Protein AF-A0A966DXW3-F1 (afdb_monomer)

Structure (mmCIF, N/CA/C/O backbone):
data_AF-A0A966DXW3-F1
#
_entry.id   AF-A0A966DXW3-F1
#
loop_
_atom_site.group_PDB
_atom_site.id
_atom_site.type_symbol
_atom_site.label_atom_id
_atom_site.label_alt_id
_atom_site.label_comp_id
_atom_site.label_asym_id
_atom_site.label_entity_id
_atom_site.label_seq_id
_atom_site.pdbx_PDB_ins_code
_atom_site.Cartn_x
_atom_site.Cartn_y
_atom_site.Cartn_z
_atom_site.occupancy
_atom_site.B_iso_or_equiv
_atom_site.auth_seq_id
_atom_site.auth_comp_id
_atom_site.auth_asym_id
_atom_site.auth_atom_id
_atom_site.pdbx_PDB_model_num
ATOM 1 N N . MET A 1 1 ? 25.996 10.459 -13.214 1.00 55.09 1 MET A N 1
ATOM 2 C CA . MET A 1 1 ? 24.914 9.908 -14.059 1.00 55.09 1 MET A CA 1
ATOM 3 C C . MET A 1 1 ? 24.793 10.762 -15.308 1.00 55.09 1 MET A C 1
ATOM 5 O O . MET A 1 1 ? 24.621 11.969 -15.179 1.00 55.09 1 MET A O 1
ATOM 9 N N . ASN A 1 2 ? 24.908 10.159 -16.492 1.00 67.38 2 ASN A N 1
ATOM 10 C CA . ASN A 1 2 ? 24.704 10.848 -17.768 1.00 67.38 2 ASN A CA 1
ATOM 11 C C . ASN A 1 2 ? 23.205 10.869 -18.091 1.00 67.38 2 ASN A C 1
ATOM 13 O O . ASN A 1 2 ? 22.749 10.104 -18.929 1.00 67.38 2 ASN A O 1
ATOM 17 N N . LEU A 1 3 ? 22.439 11.687 -17.365 1.00 78.44 3 LEU A N 1
ATOM 18 C CA . LEU A 1 3 ? 21.063 12.003 -17.753 1.00 78.44 3 LEU A CA 1
ATOM 19 C C . LEU A 1 3 ? 21.102 13.007 -18.906 1.00 78.44 3 LEU A C 1
ATOM 21 O O . LEU A 1 3 ? 21.815 14.018 -18.800 1.00 78.44 3 LEU A O 1
ATOM 25 N N . SER A 1 4 ? 20.339 12.728 -19.961 1.00 83.38 4 SER A N 1
ATOM 26 C CA . SER A 1 4 ? 20.040 13.680 -21.035 1.00 83.38 4 SER A CA 1
ATOM 27 C C . SER A 1 4 ? 19.353 14.938 -20.484 1.00 83.38 4 SER A C 1
ATOM 29 O O . SER A 1 4 ? 18.860 14.952 -19.354 1.00 83.38 4 SER A O 1
ATOM 31 N N . GLU A 1 5 ? 19.329 16.024 -21.260 1.00 83.44 5 GLU A N 1
ATOM 32 C CA . GLU A 1 5 ? 18.624 17.250 -20.852 1.00 83.4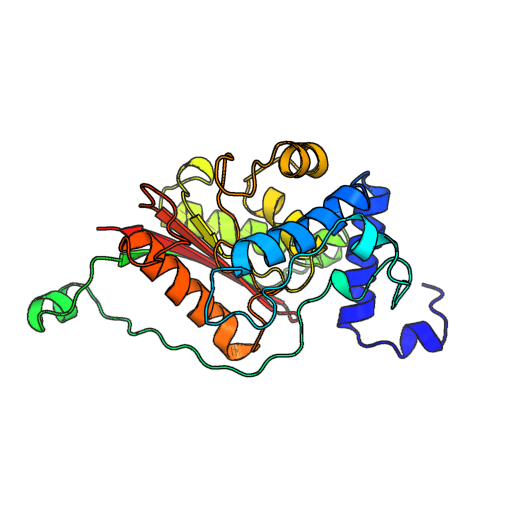4 5 GLU A CA 1
ATOM 33 C C . GLU A 1 5 ? 17.125 17.007 -20.639 1.00 83.44 5 GLU A C 1
ATOM 35 O O . GLU A 1 5 ? 16.562 17.499 -19.663 1.00 83.44 5 GLU A O 1
ATOM 40 N N . GLU A 1 6 ? 16.506 16.185 -21.489 1.00 83.00 6 GLU A N 1
ATOM 41 C CA . GLU A 1 6 ? 15.106 15.778 -21.356 1.00 83.00 6 GLU A CA 1
ATOM 42 C C . GLU A 1 6 ? 14.866 15.006 -20.051 1.00 83.00 6 GLU A C 1
ATOM 44 O O . GLU A 1 6 ? 13.946 15.323 -19.297 1.00 83.00 6 GLU A O 1
ATOM 49 N N . GLU A 1 7 ? 15.747 14.059 -19.713 1.00 83.81 7 GLU A N 1
ATOM 50 C CA . GLU A 1 7 ? 15.627 13.304 -18.463 1.00 83.81 7 GLU A CA 1
ATOM 51 C C . GLU A 1 7 ? 15.797 14.182 -17.217 1.00 83.81 7 GLU A C 1
ATOM 53 O O . GLU A 1 7 ? 15.173 13.921 -16.190 1.00 83.81 7 GLU A O 1
ATOM 58 N N . ARG A 1 8 ? 16.622 15.233 -17.293 1.00 83.50 8 ARG A N 1
ATOM 59 C CA . ARG A 1 8 ? 16.791 16.204 -16.198 1.00 83.50 8 ARG A CA 1
ATOM 60 C C . ARG A 1 8 ? 15.585 17.125 -16.029 1.00 83.50 8 ARG A C 1
ATOM 62 O O . ARG A 1 8 ? 15.394 17.654 -14.938 1.00 83.50 8 ARG A O 1
ATOM 69 N N . ALA A 1 9 ? 14.811 17.337 -17.091 1.00 86.12 9 ALA A N 1
ATOM 70 C CA . ALA A 1 9 ? 13.611 18.167 -17.072 1.00 86.12 9 ALA A CA 1
ATOM 71 C C . ALA A 1 9 ? 12.361 17.410 -16.585 1.00 86.12 9 ALA A C 1
ATOM 73 O O . ALA A 1 9 ? 11.345 18.039 -16.279 1.00 86.12 9 ALA A O 1
ATOM 74 N N . ALA A 1 10 ? 12.415 16.076 -16.501 1.00 86.94 10 ALA A N 1
ATOM 75 C CA . ALA A 1 10 ? 11.301 15.268 -16.024 1.00 86.94 10 ALA A CA 1
ATOM 76 C C . ALA A 1 10 ? 10.963 15.564 -14.546 1.00 86.94 10 ALA A C 1
ATOM 78 O O . ALA A 1 10 ? 11.860 15.848 -13.746 1.00 86.94 10 ALA A O 1
ATOM 79 N N . PRO A 1 11 ? 9.681 15.455 -14.138 1.00 88.94 11 PRO A N 1
ATOM 80 C CA . PRO A 1 11 ? 9.302 15.608 -12.738 1.00 88.94 11 PRO A CA 1
ATOM 81 C C . PRO A 1 11 ? 10.103 14.652 -11.835 1.00 88.94 11 PRO A C 1
ATOM 83 O O . PRO A 1 11 ? 10.189 13.465 -12.161 1.00 88.94 11 PRO A O 1
ATOM 86 N N . PRO A 1 12 ? 10.632 15.098 -10.678 1.00 88.38 12 PRO A N 1
ATOM 87 C CA . PRO A 1 12 ? 11.503 14.269 -9.839 1.00 88.38 12 PRO A CA 1
ATOM 88 C C . PRO A 1 12 ? 10.910 12.903 -9.474 1.00 88.38 12 PRO A C 1
ATOM 90 O O . PRO A 1 12 ? 11.599 11.892 -9.565 1.00 88.38 12 PRO A O 1
ATOM 93 N N . ALA A 1 13 ? 9.613 12.851 -9.152 1.00 88.12 13 ALA A N 1
ATOM 94 C CA . ALA A 1 13 ? 8.920 11.597 -8.858 1.00 88.12 13 ALA A CA 1
ATOM 95 C C . ALA A 1 13 ? 8.978 10.602 -10.034 1.00 88.12 13 ALA A C 1
ATOM 97 O O . ALA A 1 13 ? 9.222 9.422 -9.818 1.00 88.12 13 ALA A O 1
ATOM 98 N N . VAL A 1 14 ? 8.826 11.068 -11.279 1.00 90.75 14 VAL A N 1
ATOM 99 C CA . VAL A 1 14 ? 8.898 10.213 -12.477 1.00 90.75 14 VAL A CA 1
ATOM 100 C C . VAL A 1 14 ? 10.281 9.574 -12.597 1.00 90.75 14 VAL A C 1
ATOM 102 O O . VAL A 1 14 ? 10.376 8.364 -12.773 1.00 90.75 14 VAL A O 1
ATOM 105 N N . ALA A 1 15 ? 11.349 10.356 -12.434 1.00 90.88 15 ALA A N 1
ATOM 106 C CA . ALA A 1 15 ? 12.714 9.834 -12.495 1.00 90.88 15 ALA A CA 1
ATOM 107 C C . ALA A 1 15 ? 13.016 8.856 -11.343 1.00 90.88 15 ALA A C 1
ATOM 109 O O . ALA A 1 15 ? 13.625 7.808 -11.558 1.00 90.88 15 ALA A O 1
ATOM 110 N N . MET A 1 16 ? 12.560 9.174 -10.129 1.00 91.44 16 MET A N 1
ATOM 111 C CA . MET A 1 16 ? 12.764 8.353 -8.933 1.00 91.44 16 MET A CA 1
ATOM 112 C C . MET A 1 16 ? 12.044 7.000 -9.024 1.00 91.44 16 MET A C 1
ATOM 114 O O . MET A 1 16 ? 12.654 5.959 -8.788 1.00 91.44 16 MET A O 1
ATOM 118 N N . PHE A 1 17 ? 10.771 6.985 -9.426 1.00 93.56 17 PHE A N 1
ATOM 119 C CA . PHE A 1 17 ? 10.022 5.736 -9.587 1.00 93.56 17 PHE A CA 1
ATOM 120 C C . PHE A 1 17 ? 10.438 4.950 -10.832 1.00 93.56 17 PHE A C 1
ATOM 122 O O . PHE A 1 17 ? 10.403 3.723 -10.806 1.00 93.56 17 PHE A O 1
ATOM 129 N N . ALA A 1 18 ? 10.930 5.605 -11.889 1.00 94.69 18 ALA A N 1
ATOM 130 C CA . ALA A 1 18 ? 11.585 4.893 -12.986 1.00 94.69 18 ALA A CA 1
ATOM 131 C C . ALA A 1 18 ? 12.860 4.169 -12.526 1.00 94.69 18 ALA A C 1
ATOM 133 O O . ALA A 1 18 ? 13.082 3.029 -12.921 1.00 94.69 18 ALA A O 1
ATOM 134 N N . ALA A 1 19 ? 13.657 4.780 -11.643 1.00 93.31 19 ALA A N 1
ATOM 135 C CA . ALA A 1 19 ? 14.811 4.107 -11.048 1.00 93.31 19 ALA A CA 1
ATOM 136 C C . ALA A 1 19 ? 14.400 2.904 -10.179 1.00 93.31 19 ALA A C 1
ATOM 138 O O . ALA A 1 19 ? 15.108 1.900 -10.165 1.00 93.31 19 ALA A O 1
ATOM 139 N N . GLN A 1 20 ? 13.247 2.977 -9.501 1.00 94.19 20 GLN A N 1
ATOM 140 C CA . GLN A 1 20 ? 12.681 1.847 -8.756 1.00 94.19 20 GLN A CA 1
ATOM 141 C C . GLN A 1 20 ? 12.292 0.689 -9.692 1.00 94.19 20 GLN A C 1
ATOM 143 O O . GLN A 1 20 ? 12.629 -0.459 -9.409 1.00 94.19 20 GLN A O 1
ATOM 148 N N . VAL A 1 21 ? 11.652 0.988 -10.833 1.00 96.88 21 VAL A N 1
ATOM 149 C CA . VAL A 1 21 ? 11.358 -0.009 -11.882 1.00 96.88 21 VAL A CA 1
ATOM 150 C C . VAL A 1 21 ? 12.652 -0.649 -12.385 1.00 96.88 21 VAL A C 1
ATOM 152 O O . VAL A 1 21 ? 12.767 -1.872 -12.373 1.00 96.88 21 VAL A O 1
ATOM 155 N N . ASP A 1 22 ? 13.643 0.157 -12.774 1.00 95.69 22 ASP A N 1
ATOM 156 C CA . ASP A 1 22 ? 14.925 -0.340 -13.285 1.00 95.69 22 ASP A CA 1
ATOM 157 C C . ASP A 1 22 ? 15.630 -1.248 -12.260 1.00 95.69 22 ASP A C 1
ATOM 159 O O . ASP A 1 22 ? 16.132 -2.313 -12.623 1.00 95.69 22 ASP A O 1
ATOM 163 N N . ALA A 1 23 ? 15.636 -0.860 -10.979 1.00 95.62 23 ALA A N 1
ATOM 164 C CA . ALA A 1 23 ? 16.233 -1.643 -9.899 1.00 95.62 23 ALA A CA 1
ATOM 165 C C . ALA A 1 23 ? 15.519 -2.989 -9.688 1.00 95.62 23 ALA A C 1
ATOM 167 O O . ALA A 1 23 ? 16.179 -4.017 -9.546 1.00 95.62 23 ALA A O 1
ATOM 168 N N . MET A 1 24 ? 14.183 -3.004 -9.722 1.00 96.69 24 MET A N 1
ATOM 169 C CA . MET A 1 24 ? 13.392 -4.233 -9.600 1.00 96.69 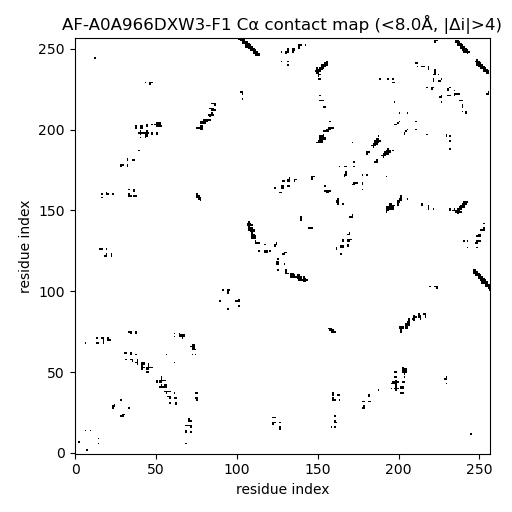24 MET A CA 1
ATOM 170 C C . MET A 1 24 ? 13.626 -5.196 -10.766 1.00 96.69 24 MET A C 1
ATOM 172 O O . MET A 1 24 ? 13.835 -6.387 -10.539 1.00 96.69 24 MET A O 1
ATOM 176 N N . LEU A 1 25 ? 13.661 -4.684 -12.000 1.00 97.44 25 LEU A N 1
ATOM 177 C CA . LEU A 1 25 ? 13.962 -5.498 -13.181 1.00 97.44 25 LEU A CA 1
ATOM 178 C C . LEU A 1 25 ? 15.377 -6.094 -13.106 1.00 97.44 25 LEU A C 1
ATOM 180 O O . LEU A 1 25 ? 15.571 -7.269 -13.411 1.00 97.44 25 LEU A O 1
ATOM 184 N N . GLN A 1 26 ? 16.364 -5.315 -12.647 1.00 96.12 26 GLN A N 1
ATOM 185 C CA . GLN A 1 26 ? 17.736 -5.796 -12.428 1.00 96.12 26 GLN A CA 1
ATOM 186 C C . GLN A 1 26 ? 17.821 -6.869 -11.334 1.00 96.12 26 GLN A C 1
ATOM 188 O O . GLN A 1 26 ? 18.646 -7.775 -11.437 1.00 96.12 26 GLN A O 1
ATOM 193 N N . ALA A 1 27 ? 16.964 -6.785 -10.315 1.00 95.25 27 ALA A N 1
ATOM 194 C CA . ALA A 1 27 ? 16.851 -7.775 -9.246 1.00 95.25 27 ALA A CA 1
ATOM 195 C C . ALA A 1 27 ? 16.046 -9.029 -9.650 1.00 95.25 27 ALA A C 1
ATOM 197 O O . ALA A 1 27 ? 15.938 -9.964 -8.861 1.00 95.2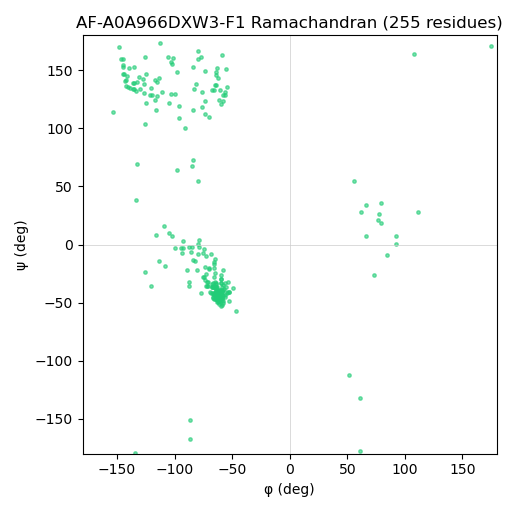5 27 ALA A O 1
ATOM 198 N N . GLY A 1 28 ? 15.500 -9.078 -10.871 1.00 97.56 28 GLY A N 1
ATOM 199 C CA . GLY A 1 28 ? 14.771 -10.235 -11.396 1.00 97.56 28 GLY A CA 1
ATOM 200 C C . GLY A 1 28 ? 13.256 -10.208 -11.175 1.00 97.56 28 GLY A C 1
ATOM 201 O O . GLY A 1 28 ? 12.584 -11.190 -11.496 1.00 97.56 28 GLY A O 1
ATOM 202 N N . VAL A 1 29 ? 12.682 -9.108 -10.677 1.00 98.31 29 VAL A N 1
ATOM 203 C CA . VAL A 1 29 ? 11.222 -8.908 -10.698 1.00 98.31 29 VAL A CA 1
ATOM 204 C C . VAL A 1 29 ? 10.777 -8.743 -12.150 1.00 98.31 29 VAL A C 1
ATOM 206 O O . VAL A 1 29 ? 11.395 -7.999 -12.908 1.00 98.31 29 VAL A O 1
ATOM 209 N N . THR A 1 30 ? 9.719 -9.437 -12.566 1.00 98.31 30 THR A N 1
ATOM 210 C CA . THR A 1 30 ? 9.286 -9.400 -13.973 1.00 98.31 30 THR A CA 1
ATOM 211 C C . THR A 1 30 ? 8.392 -8.192 -14.273 1.00 98.31 30 THR A C 1
ATOM 213 O O . THR A 1 30 ? 7.653 -7.727 -13.403 1.00 98.31 30 THR A O 1
ATOM 216 N N . GLU A 1 31 ? 8.384 -7.707 -15.522 1.00 97.81 31 GLU A N 1
ATOM 217 C CA . GLU A 1 31 ? 7.412 -6.685 -15.950 1.00 97.81 31 GLU A CA 1
ATOM 218 C C . GLU A 1 31 ? 5.963 -7.164 -15.747 1.00 97.81 31 GLU A C 1
ATOM 220 O O . GLU A 1 31 ? 5.105 -6.372 -15.363 1.00 97.81 31 GLU A O 1
ATOM 225 N N . GLN A 1 32 ? 5.703 -8.465 -15.931 1.00 98.38 32 GLN A N 1
ATOM 226 C CA . GLN A 1 32 ? 4.405 -9.081 -15.653 1.00 98.38 32 GLN A CA 1
ATOM 227 C C . GLN A 1 32 ? 4.009 -8.919 -14.180 1.00 98.38 32 GLN A C 1
ATOM 229 O O . GLN A 1 32 ? 2.895 -8.490 -13.902 1.00 98.38 32 GLN A O 1
ATOM 234 N N . THR A 1 33 ? 4.920 -9.176 -13.239 1.00 98.75 33 THR A N 1
ATOM 235 C CA . THR A 1 33 ? 4.686 -8.973 -11.799 1.00 98.75 33 THR A CA 1
ATOM 236 C C . THR A 1 33 ? 4.328 -7.521 -11.488 1.00 98.75 33 THR A C 1
ATOM 238 O O . THR A 1 33 ? 3.360 -7.269 -10.774 1.00 98.75 33 THR A O 1
ATOM 241 N N . ILE A 1 34 ? 5.066 -6.560 -12.055 1.00 98.62 34 ILE A N 1
ATOM 242 C CA . ILE A 1 34 ? 4.801 -5.125 -11.854 1.00 98.62 34 ILE A CA 1
ATOM 243 C C . ILE A 1 34 ? 3.425 -4.749 -12.425 1.00 98.62 34 ILE A C 1
ATOM 245 O O . ILE A 1 34 ? 2.642 -4.072 -11.758 1.00 98.62 34 ILE A O 1
ATOM 249 N N . ALA A 1 35 ? 3.100 -5.215 -13.632 1.00 98.62 35 ALA A N 1
ATOM 250 C CA . ALA A 1 35 ? 1.817 -4.954 -14.280 1.00 98.62 35 ALA A CA 1
ATOM 251 C C . ALA A 1 35 ? 0.622 -5.568 -13.530 1.00 98.62 35 ALA A C 1
ATOM 253 O O . ALA A 1 35 ? -0.439 -4.940 -13.442 1.00 98.62 35 ALA A O 1
ATOM 254 N N . SER A 1 36 ? 0.793 -6.756 -12.943 1.00 98.75 36 SER A N 1
ATOM 255 C CA . SER A 1 36 ? -0.247 -7.438 -12.165 1.00 98.75 36 SER A CA 1
ATOM 256 C C . SER A 1 36 ? -0.723 -6.625 -10.960 1.00 98.75 36 SER A C 1
ATOM 258 O O . SER A 1 36 ? -1.900 -6.700 -10.613 1.00 98.75 36 SER A O 1
ATOM 260 N N . ILE A 1 37 ? 0.133 -5.789 -10.360 1.00 98.81 37 ILE A N 1
ATOM 261 C CA . ILE A 1 37 ? -0.262 -4.903 -9.252 1.00 98.81 37 ILE A CA 1
ATOM 262 C C . ILE A 1 37 ? -1.331 -3.902 -9.696 1.00 98.81 37 ILE A C 1
ATOM 264 O O . ILE A 1 37 ? -2.362 -3.759 -9.037 1.00 98.81 37 ILE A O 1
ATOM 268 N N . SER A 1 38 ? -1.137 -3.259 -10.850 1.00 98.56 38 SER A N 1
ATOM 269 C CA . SER A 1 38 ? -2.128 -2.336 -11.411 1.00 98.56 38 SER A CA 1
ATOM 270 C C . SER A 1 38 ? -3.433 -3.048 -11.771 1.00 98.56 38 SER A C 1
ATOM 272 O O . SER A 1 38 ? -4.512 -2.491 -11.572 1.00 98.56 38 SER A O 1
ATOM 274 N N . CYS A 1 39 ? -3.355 -4.289 -12.257 1.00 98.62 39 CYS A N 1
ATOM 275 C CA . CYS A 1 39 ? -4.535 -5.100 -12.566 1.00 98.62 39 CYS A CA 1
ATOM 276 C C . CYS A 1 39 ? -5.314 -5.461 -11.290 1.00 98.62 39 CYS A C 1
ATOM 278 O O . CYS A 1 39 ? -6.527 -5.248 -11.230 1.00 98.62 39 CYS A O 1
ATOM 280 N N . LYS A 1 40 ? -4.618 -5.908 -10.233 1.00 98.69 40 LYS A N 1
ATOM 281 C CA . LYS A 1 40 ? -5.204 -6.168 -8.907 1.00 98.69 40 LYS A CA 1
ATOM 282 C C . LYS A 1 40 ? -5.901 -4.927 -8.352 1.00 98.69 40 LYS A C 1
ATOM 284 O O . LYS A 1 40 ? -7.029 -5.017 -7.873 1.00 98.69 40 LYS A O 1
ATOM 289 N N . ALA A 1 41 ? -5.261 -3.761 -8.444 1.00 98.62 41 ALA A N 1
ATOM 290 C CA . ALA A 1 41 ? -5.843 -2.502 -7.982 1.00 98.62 41 ALA A CA 1
ATOM 291 C C . ALA A 1 41 ? -7.200 -2.213 -8.652 1.00 98.62 41 ALA A C 1
ATOM 293 O O . ALA A 1 41 ? -8.165 -1.867 -7.970 1.00 98.62 41 ALA A O 1
ATOM 294 N N . ARG A 1 42 ? -7.312 -2.432 -9.971 1.00 98.19 42 ARG A N 1
ATOM 295 C CA . ARG A 1 42 ? -8.577 -2.279 -10.715 1.00 98.19 42 ARG A CA 1
ATOM 296 C C . ARG A 1 42 ? -9.635 -3.291 -10.294 1.00 98.19 42 ARG A C 1
ATOM 298 O O . ARG A 1 42 ? -10.788 -2.917 -10.098 1.00 98.19 42 ARG A O 1
ATOM 305 N N . GLN A 1 43 ? -9.241 -4.546 -10.097 1.00 98.12 43 GLN A N 1
ATOM 306 C CA . GLN A 1 43 ? -10.145 -5.597 -9.623 1.00 98.12 43 GLN A CA 1
ATOM 307 C C . GLN A 1 43 ? -10.718 -5.269 -8.236 1.00 98.12 43 GLN A C 1
ATOM 309 O O . GLN A 1 43 ? -11.927 -5.356 -8.033 1.00 98.12 43 GLN A O 1
ATOM 314 N N . HIS A 1 44 ? -9.878 -4.827 -7.299 1.00 98.50 44 HIS A N 1
ATOM 315 C CA . HIS A 1 44 ? -10.306 -4.433 -5.952 1.00 98.50 44 HIS A CA 1
ATOM 316 C C . HIS A 1 44 ? -11.188 -3.170 -5.966 1.00 98.50 44 HIS A C 1
ATOM 318 O O . HIS A 1 44 ? -12.159 -3.067 -5.213 1.00 98.50 44 HIS A O 1
ATOM 324 N N . ALA A 1 45 ? -10.898 -2.222 -6.862 1.00 98.00 45 ALA A N 1
ATOM 325 C CA . ALA A 1 45 ? -11.675 -0.995 -7.014 1.00 98.00 45 ALA A CA 1
ATOM 326 C C . ALA A 1 45 ? -13.074 -1.201 -7.613 1.00 98.00 45 ALA A C 1
ATOM 328 O O . ALA A 1 45 ? -13.925 -0.336 -7.422 1.00 98.00 45 ALA A O 1
ATOM 329 N N . ALA A 1 46 ? -13.343 -2.317 -8.302 1.00 97.06 46 ALA A N 1
ATOM 330 C CA . ALA A 1 46 ? -14.587 -2.538 -9.050 1.00 97.06 46 ALA A CA 1
ATOM 331 C C . ALA A 1 46 ? -15.868 -2.325 -8.217 1.00 97.06 46 ALA A C 1
ATOM 333 O O . ALA A 1 46 ? -16.883 -1.863 -8.736 1.00 97.06 46 ALA A O 1
ATOM 334 N N . HIS A 1 47 ? -15.815 -2.615 -6.913 1.00 94.38 47 HIS A N 1
ATOM 335 C CA . HIS A 1 47 ? -16.931 -2.426 -5.977 1.00 94.38 47 HIS A CA 1
ATOM 336 C C . HIS A 1 47 ? -16.703 -1.281 -4.977 1.00 94.38 47 HIS A C 1
ATOM 338 O O . HIS A 1 47 ? -17.367 -1.215 -3.936 1.00 94.38 47 HIS A O 1
ATOM 344 N N . ASN A 1 48 ? -15.744 -0.393 -5.241 1.00 97.69 48 ASN A N 1
ATOM 345 C CA . ASN A 1 48 ? -15.505 0.792 -4.432 1.00 97.69 48 ASN A CA 1
ATOM 346 C C . ASN A 1 48 ? -16.212 2.013 -5.047 1.00 97.69 48 ASN A C 1
ATOM 348 O O . ASN A 1 48 ? -15.737 2.537 -6.052 1.00 97.69 48 ASN A O 1
ATOM 352 N N . PRO A 1 49 ? -17.295 2.533 -4.436 1.00 95.12 49 PRO A N 1
ATOM 353 C CA . PRO A 1 49 ? -18.005 3.697 -4.969 1.00 95.12 49 PRO A CA 1
ATOM 354 C C . PRO A 1 49 ? -17.167 4.985 -4.946 1.00 95.12 49 PRO A C 1
ATOM 356 O O . PRO A 1 49 ? -17.534 5.957 -5.598 1.00 95.12 49 PRO A O 1
ATOM 359 N N . ASN A 1 50 ? -16.059 5.004 -4.198 1.00 95.44 50 ASN A N 1
ATOM 360 C CA . ASN A 1 50 ? -15.148 6.143 -4.120 1.00 95.44 50 ASN A CA 1
ATOM 361 C C . ASN A 1 50 ? -13.970 6.043 -5.100 1.00 95.44 50 ASN A C 1
ATOM 363 O O . ASN A 1 50 ? -13.138 6.949 -5.119 1.00 95.44 50 ASN A O 1
ATOM 367 N N . ALA A 1 51 ? -13.846 4.952 -5.864 1.00 97.06 51 ALA A N 1
ATOM 368 C CA . ALA A 1 51 ? -12.729 4.783 -6.780 1.00 97.06 51 ALA A CA 1
ATOM 369 C C . ALA A 1 51 ? -12.943 5.523 -8.102 1.00 97.06 51 ALA A C 1
ATOM 371 O O . ALA A 1 51 ? -14.018 5.483 -8.693 1.00 97.06 51 ALA A O 1
ATOM 372 N N . ILE A 1 52 ? -11.882 6.172 -8.586 1.00 96.62 52 ILE A N 1
ATOM 373 C CA . ILE A 1 52 ? -11.871 6.861 -9.887 1.00 96.62 52 ILE A CA 1
ATOM 374 C C . ILE A 1 52 ? -11.887 5.848 -11.034 1.00 96.62 52 ILE A C 1
ATOM 376 O O . ILE A 1 52 ? -12.419 6.114 -12.110 1.00 96.62 52 ILE A O 1
ATOM 380 N N . PHE A 1 53 ? -11.274 4.691 -10.806 1.00 97.25 53 PHE A N 1
ATOM 381 C CA . PHE A 1 53 ? -11.012 3.693 -11.820 1.00 97.25 53 PHE A CA 1
ATOM 382 C C . PHE A 1 53 ? -11.576 2.333 -11.423 1.00 97.25 53 PHE A C 1
ATOM 384 O O . PHE A 1 53 ? -10.976 1.623 -10.621 1.00 97.25 53 PHE A O 1
ATOM 391 N N . THR A 1 54 ? -12.697 1.958 -12.030 1.00 95.94 54 THR A N 1
ATOM 392 C CA . THR A 1 54 ? -13.390 0.686 -11.769 1.00 95.94 54 THR A CA 1
ATOM 393 C C . THR A 1 54 ? -13.377 -0.266 -12.964 1.00 95.94 54 THR A C 1
ATOM 395 O O . THR A 1 54 ? -13.650 -1.452 -12.796 1.00 95.94 54 THR A O 1
ATOM 398 N N . ASP A 1 55 ? -13.025 0.228 -14.156 1.00 96.81 55 ASP A N 1
ATOM 399 C CA . ASP A 1 55 ? -12.911 -0.606 -15.351 1.00 96.81 55 ASP A CA 1
ATOM 400 C C . ASP A 1 55 ? -11.768 -1.627 -15.200 1.00 96.81 55 ASP A C 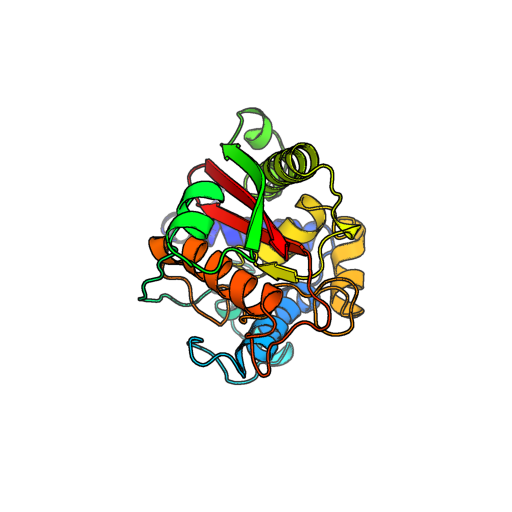1
ATOM 402 O O . ASP A 1 55 ? -10.677 -1.244 -14.740 1.00 96.81 55 ASP A O 1
ATOM 406 N N . PRO A 1 56 ? -11.987 -2.897 -15.606 1.00 96.50 56 PRO A N 1
ATOM 407 C CA . PRO A 1 56 ? -10.953 -3.924 -15.625 1.00 96.50 56 PRO A CA 1
ATOM 408 C C . PRO A 1 56 ? -9.723 -3.503 -16.431 1.00 96.50 56 PRO A C 1
ATOM 410 O O . PRO A 1 56 ? -9.819 -2.740 -17.389 1.00 96.50 56 PRO A O 1
ATOM 413 N N . LEU A 1 57 ? -8.567 -4.036 -16.042 1.00 97.94 57 LEU A N 1
ATOM 414 C CA . LEU A 1 57 ? -7.291 -3.823 -16.714 1.00 97.94 57 LEU A CA 1
ATOM 415 C C . LEU A 1 57 ? -6.531 -5.142 -16.761 1.00 97.94 57 LEU A C 1
ATOM 417 O O . LEU A 1 57 ? -6.470 -5.857 -15.757 1.00 97.94 57 LEU A O 1
ATOM 421 N N . THR A 1 58 ? -5.971 -5.446 -17.923 1.00 98.44 58 THR A N 1
ATOM 422 C CA . THR A 1 58 ? -5.187 -6.657 -18.175 1.00 98.44 58 THR A CA 1
ATOM 423 C C . THR A 1 58 ? -3.690 -6.360 -18.187 1.00 98.44 58 THR A C 1
ATOM 425 O O . THR A 1 58 ? -3.257 -5.232 -18.443 1.00 98.44 58 THR A O 1
ATOM 428 N N . VAL A 1 59 ? -2.876 -7.384 -17.927 1.00 98.44 59 VAL A N 1
ATOM 429 C CA . VAL A 1 59 ? -1.411 -7.264 -17.974 1.00 98.44 59 VAL A CA 1
ATOM 430 C C . VAL A 1 59 ? -0.961 -6.881 -19.382 1.00 98.44 59 VAL A C 1
ATOM 432 O O . VAL A 1 59 ? -0.085 -6.034 -19.544 1.00 98.44 59 VAL A O 1
ATOM 435 N N . GLU A 1 60 ? -1.596 -7.447 -20.404 1.00 98.44 60 GLU A N 1
ATOM 436 C CA . GLU A 1 60 ? -1.310 -7.180 -21.810 1.00 98.44 60 GLU A CA 1
ATOM 437 C C . GLU A 1 60 ? -1.520 -5.701 -22.154 1.00 98.44 60 GLU A C 1
ATOM 439 O O . GLU A 1 60 ? -0.652 -5.088 -22.778 1.00 98.44 60 GLU A O 1
ATOM 444 N N . GLU A 1 61 ? -2.625 -5.101 -21.698 1.00 98.06 61 GLU A N 1
ATOM 445 C CA . GLU A 1 61 ? -2.890 -3.666 -21.876 1.00 98.06 61 GLU A CA 1
ATOM 446 C C . GLU A 1 61 ? -1.843 -2.800 -21.171 1.00 98.06 61 GLU A C 1
ATOM 448 O O . GLU A 1 61 ? -1.384 -1.799 -21.729 1.00 98.06 61 GLU A O 1
ATOM 453 N N . VAL A 1 62 ? -1.431 -3.190 -19.960 1.00 98.06 62 VAL A N 1
ATOM 454 C CA . VAL A 1 62 ? -0.395 -2.471 -19.208 1.00 98.06 62 VAL A CA 1
ATOM 455 C C . VAL A 1 62 ? 0.943 -2.507 -19.937 1.00 98.06 62 VAL A C 1
ATOM 457 O O . VAL A 1 62 ? 1.581 -1.464 -20.086 1.00 98.06 62 VAL A O 1
ATOM 460 N N . LEU A 1 63 ? 1.369 -3.679 -20.408 1.00 97.44 63 LEU A N 1
ATOM 461 C CA . LEU A 1 63 ? 2.669 -3.855 -21.057 1.00 97.44 63 LEU A CA 1
ATOM 462 C C . LEU A 1 63 ? 2.716 -3.253 -22.465 1.00 97.44 63 LEU A C 1
ATOM 464 O O . LEU A 1 63 ? 3.775 -2.760 -22.867 1.00 97.44 63 LEU A O 1
ATOM 468 N N . ALA A 1 64 ? 1.582 -3.235 -23.175 1.00 97.31 64 ALA A N 1
ATOM 469 C CA . ALA A 1 64 ? 1.442 -2.594 -24.482 1.00 97.31 64 ALA A CA 1
ATOM 470 C C . ALA A 1 64 ? 1.495 -1.058 -24.415 1.00 97.31 64 ALA A C 1
ATOM 472 O O . ALA A 1 64 ? 1.795 -0.410 -25.422 1.00 97.31 64 ALA A O 1
ATOM 473 N N . ALA A 1 65 ? 1.221 -0.456 -23.252 1.00 95.50 65 ALA A N 1
ATOM 474 C CA . ALA A 1 65 ? 1.327 0.987 -23.084 1.00 95.50 65 ALA A CA 1
ATOM 475 C C . ALA A 1 65 ? 2.793 1.446 -23.216 1.00 95.50 65 ALA A C 1
ATOM 477 O O . ALA A 1 65 ? 3.680 0.871 -22.576 1.00 95.50 65 ALA A O 1
ATOM 478 N N . PRO A 1 66 ? 3.077 2.503 -24.001 1.00 93.75 66 PRO A N 1
ATOM 479 C CA . PRO A 1 66 ? 4.437 2.994 -24.153 1.00 93.75 66 PRO A CA 1
ATOM 480 C C . PRO A 1 66 ? 4.969 3.531 -22.815 1.00 93.75 66 PRO A C 1
ATOM 482 O O . PRO A 1 66 ? 4.208 4.118 -22.029 1.00 93.75 66 PRO A O 1
ATOM 485 N N . PRO A 1 67 ? 6.274 3.381 -22.540 1.00 93.62 67 PRO A N 1
ATOM 486 C CA . PRO A 1 67 ? 6.868 4.017 -21.381 1.00 93.62 67 PRO A CA 1
ATOM 487 C C . PRO A 1 67 ? 6.787 5.543 -21.459 1.00 93.62 67 PRO A C 1
ATOM 489 O O . PRO A 1 67 ? 6.948 6.144 -22.519 1.00 93.62 67 PRO A O 1
ATOM 492 N N . VAL A 1 68 ? 6.561 6.169 -20.308 1.00 91.88 68 VAL A N 1
ATOM 493 C CA . VAL A 1 68 ? 6.584 7.627 -20.125 1.00 91.88 68 VAL A CA 1
ATOM 494 C C . VAL A 1 68 ? 8.000 8.102 -19.805 1.00 91.88 68 VAL A C 1
ATOM 496 O O . VAL A 1 68 ? 8.377 9.209 -20.171 1.00 91.88 68 VAL A O 1
ATOM 499 N N . PHE A 1 69 ? 8.787 7.271 -19.115 1.00 92.12 69 PHE A N 1
ATOM 500 C CA . PHE A 1 69 ? 10.186 7.546 -18.800 1.00 92.12 69 PHE A CA 1
ATOM 501 C C . PHE A 1 69 ? 10.939 6.225 -18.625 1.00 92.12 69 PHE A C 1
ATOM 503 O O . PHE A 1 69 ? 10.679 5.486 -17.677 1.00 92.12 69 PHE A O 1
ATOM 510 N N . ARG A 1 70 ? 11.886 5.921 -19.520 1.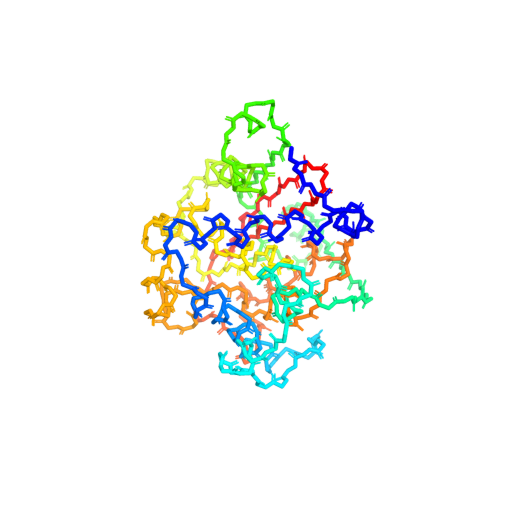00 90.75 70 ARG A N 1
ATOM 511 C CA . ARG A 1 70 ? 12.627 4.642 -19.531 1.00 90.75 70 ARG A CA 1
ATOM 512 C C . ARG A 1 70 ? 11.697 3.426 -19.490 1.00 90.75 70 ARG A C 1
ATOM 514 O O . ARG A 1 70 ? 10.992 3.218 -20.461 1.00 90.75 70 ARG A O 1
ATOM 521 N N . ASN A 1 71 ? 11.681 2.645 -18.406 1.00 93.19 71 ASN A N 1
ATOM 522 C CA . ASN A 1 71 ? 10.796 1.486 -18.235 1.00 93.19 71 ASN A CA 1
ATOM 523 C C . ASN A 1 71 ? 9.483 1.824 -17.501 1.00 93.19 71 ASN A C 1
ATOM 525 O O . ASN A 1 71 ? 8.570 0.997 -17.434 1.00 93.19 71 ASN A O 1
ATOM 529 N N . LEU A 1 72 ? 9.346 3.044 -16.969 1.00 95.75 72 LEU A N 1
ATOM 530 C CA . LEU A 1 72 ? 8.151 3.483 -16.255 1.00 95.75 72 LEU A CA 1
ATOM 531 C C . LEU A 1 72 ? 6.999 3.740 -17.227 1.00 95.75 72 LEU A C 1
ATOM 533 O O . LEU A 1 72 ? 7.103 4.593 -18.110 1.00 95.75 72 LEU A O 1
ATOM 537 N N . ARG A 1 73 ? 5.867 3.065 -17.021 1.00 96.19 73 ARG A N 1
ATOM 538 C CA . ARG A 1 73 ? 4.633 3.252 -17.799 1.00 96.19 73 ARG A CA 1
ATOM 539 C C . ARG A 1 73 ? 3.616 4.078 -17.032 1.00 96.19 73 ARG A C 1
ATOM 541 O O . ARG A 1 73 ? 3.593 4.075 -15.803 1.00 96.19 73 ARG A O 1
ATOM 548 N N . LYS A 1 74 ? 2.714 4.745 -17.758 1.00 95.56 74 LYS A N 1
ATOM 549 C CA . LYS A 1 74 ? 1.640 5.545 -17.146 1.00 95.56 74 LYS A CA 1
ATOM 550 C C . LYS A 1 74 ? 0.760 4.708 -16.215 1.00 95.56 74 LYS A C 1
ATOM 552 O O . LYS A 1 74 ? 0.371 5.191 -15.159 1.00 95.56 74 LYS A O 1
ATOM 557 N N . LEU A 1 75 ? 0.481 3.466 -16.607 1.00 97.00 75 LEU A N 1
ATOM 558 C CA . LEU A 1 75 ? -0.375 2.539 -15.868 1.00 97.00 75 LEU A CA 1
ATOM 559 C C . LEU A 1 75 ? 0.285 1.960 -14.607 1.00 97.00 75 LEU A C 1
ATOM 561 O O . LEU A 1 75 ? -0.388 1.274 -13.846 1.00 97.00 75 LEU A O 1
ATOM 565 N N . TYR A 1 76 ? 1.559 2.269 -14.344 1.00 97.56 76 TYR A N 1
ATOM 566 C CA . TYR A 1 76 ? 2.200 1.986 -13.058 1.00 97.56 76 TYR A CA 1
ATOM 567 C C . TYR A 1 76 ? 1.975 3.089 -12.021 1.00 97.56 76 TYR A C 1
ATOM 569 O O . TYR A 1 76 ? 2.398 2.906 -10.889 1.00 97.56 76 TYR A O 1
ATOM 577 N N . ALA A 1 77 ? 1.367 4.223 -12.383 1.00 96.62 77 ALA A N 1
ATOM 578 C CA . ALA A 1 77 ? 1.228 5.394 -11.519 1.00 96.62 77 ALA A CA 1
ATOM 579 C C . ALA A 1 77 ? -0.237 5.667 -11.153 1.00 96.62 77 ALA A C 1
ATOM 581 O O . ALA A 1 77 ? -1.123 5.568 -12.008 1.00 96.62 77 ALA A O 1
ATOM 582 N N . CYS A 1 78 ? -0.483 6.112 -9.920 1.00 94.56 78 CYS A N 1
ATOM 583 C CA . CYS A 1 78 ? -1.809 6.556 -9.492 1.00 94.56 78 CYS A CA 1
ATOM 584 C C . CYS A 1 78 ? -2.302 7.793 -10.282 1.00 94.56 78 CYS A C 1
ATOM 586 O O . CYS A 1 78 ? -1.491 8.619 -10.731 1.00 94.56 78 CYS A O 1
ATOM 588 N N . PRO A 1 79 ? -3.626 7.984 -10.449 1.00 93.31 79 PRO A N 1
ATOM 589 C CA . PRO A 1 79 ? -4.168 9.170 -11.103 1.00 93.31 79 PRO A CA 1
ATOM 590 C C . PRO A 1 79 ? -4.073 10.427 -10.221 1.00 93.31 79 PRO A C 1
ATOM 592 O O . PRO A 1 79 ? -4.231 10.349 -8.998 1.00 93.31 79 PRO A O 1
ATOM 595 N N . PRO A 1 80 ? -3.917 11.623 -10.820 1.00 89.62 80 PRO A N 1
ATOM 596 C CA . PRO A 1 80 ? -4.155 12.868 -10.096 1.00 89.62 80 PRO A CA 1
ATOM 597 C C . PRO A 1 80 ? -5.613 12.909 -9.622 1.00 89.62 80 PRO A C 1
ATOM 599 O O . PRO A 1 80 ? -6.524 12.588 -10.381 1.00 89.62 80 PRO A O 1
ATOM 602 N N . SER A 1 81 ? -5.826 13.267 -8.358 1.00 94.00 81 SER A N 1
ATOM 603 C CA . SER A 1 81 ? -7.120 13.095 -7.690 1.00 94.00 81 SER A CA 1
ATOM 604 C C . SER A 1 81 ? -7.410 14.239 -6.720 1.00 94.00 81 SER A C 1
ATOM 606 O O . SER A 1 81 ? -6.501 14.734 -6.053 1.00 94.00 81 SER A O 1
ATOM 608 N N . CYS A 1 82 ? -8.686 14.601 -6.580 1.00 94.88 82 CYS A N 1
ATOM 609 C CA . CYS A 1 82 ? -9.180 15.521 -5.554 1.00 94.88 82 CYS A CA 1
ATOM 610 C C . CYS A 1 82 ? -10.123 14.767 -4.614 1.00 94.88 82 CYS A C 1
ATOM 612 O O . CYS A 1 82 ? -10.930 13.961 -5.067 1.00 94.88 82 CYS A O 1
ATOM 614 N N . GLY A 1 83 ? -10.042 15.034 -3.314 1.00 95.62 83 GLY A N 1
ATOM 615 C CA . GLY A 1 83 ? -10.876 14.367 -2.319 1.00 95.62 83 GLY A CA 1
ATOM 616 C C . GLY A 1 83 ? -10.506 14.766 -0.897 1.00 95.62 83 GLY A C 1
ATOM 617 O O . GLY A 1 83 ? -9.496 15.436 -0.672 1.00 95.62 83 GLY A O 1
ATOM 618 N N . ALA A 1 84 ? -11.335 14.351 0.055 1.00 96.94 84 ALA A N 1
ATOM 619 C CA . ALA A 1 84 ? -11.156 14.596 1.478 1.00 96.94 84 ALA A CA 1
ATOM 620 C C . ALA A 1 84 ? -11.529 13.342 2.274 1.00 96.94 84 ALA A C 1
ATOM 622 O O . ALA A 1 84 ? -12.367 12.551 1.847 1.00 96.94 84 ALA A O 1
ATOM 623 N N . ALA A 1 85 ? -10.913 13.182 3.439 1.00 97.38 85 ALA A N 1
ATOM 624 C CA . ALA A 1 85 ? -11.241 12.142 4.401 1.00 97.38 85 ALA A CA 1
ATOM 625 C C . ALA A 1 85 ? -11.050 12.701 5.812 1.00 97.38 85 ALA A C 1
ATOM 627 O O . ALA A 1 85 ? -10.259 13.624 6.018 1.00 97.38 85 ALA A O 1
ATOM 628 N N . ALA A 1 86 ? -11.790 12.157 6.772 1.00 97.06 86 ALA A N 1
ATOM 629 C CA . ALA A 1 86 ? -11.742 12.579 8.162 1.00 97.06 86 ALA A CA 1
ATOM 630 C C . ALA A 1 86 ? -11.942 11.373 9.077 1.00 97.06 86 ALA A C 1
ATOM 632 O O . ALA A 1 86 ? -12.700 10.460 8.760 1.00 97.06 86 ALA A O 1
ATOM 633 N N . VAL A 1 87 ? -11.281 11.406 10.230 1.00 95.88 87 VAL A N 1
ATOM 634 C CA . VAL A 1 87 ? -11.430 10.416 11.298 1.00 95.88 87 VAL A CA 1
ATOM 635 C C . VAL A 1 87 ? -11.646 11.152 12.615 1.00 95.88 87 VAL A C 1
ATOM 637 O O . VAL A 1 87 ? -11.072 12.220 12.834 1.00 95.88 87 VAL A O 1
ATOM 640 N N . VAL A 1 88 ? -12.479 10.596 13.491 1.00 94.88 88 VAL A N 1
ATOM 641 C CA . VAL A 1 88 ? -12.685 11.118 14.846 1.00 94.88 88 VAL A CA 1
ATOM 642 C C . VAL A 1 88 ? -11.953 10.205 15.814 1.00 94.88 88 VAL A C 1
ATOM 644 O O . VAL A 1 88 ? -12.229 9.009 15.864 1.00 94.88 88 VAL A O 1
ATOM 647 N N . VAL A 1 89 ? -11.028 10.774 16.585 1.00 95.31 89 VAL A N 1
ATOM 648 C CA . VAL A 1 89 ? -10.239 10.044 17.581 1.00 95.31 89 VAL A CA 1
ATOM 649 C C . VAL A 1 89 ? -10.671 10.489 18.968 1.00 95.31 89 VAL A C 1
ATOM 651 O O . VAL A 1 89 ? -10.759 11.682 19.254 1.00 95.31 89 VAL A O 1
ATOM 654 N N . CYS A 1 90 ? -10.929 9.526 19.843 1.00 95.25 90 CYS A N 1
ATOM 655 C CA . CYS A 1 90 ? -11.182 9.775 21.253 1.00 95.25 90 CYS A CA 1
ATOM 656 C C . CYS A 1 90 ? -10.596 8.637 22.087 1.00 95.25 90 CYS A C 1
ATOM 658 O O . CYS A 1 90 ? -10.329 7.551 21.574 1.00 95.25 90 CYS A O 1
ATOM 660 N N . ASN A 1 91 ? -10.368 8.898 23.373 1.00 95.31 91 ASN A N 1
ATOM 661 C CA . ASN A 1 91 ? -10.006 7.829 24.290 1.00 95.31 91 ASN A CA 1
ATOM 662 C C . ASN A 1 91 ? -11.246 7.009 24.674 1.00 95.31 91 ASN A C 1
ATOM 664 O O . ASN A 1 91 ? -12.390 7.454 24.557 1.00 95.31 91 ASN A O 1
ATOM 668 N N . GLU A 1 92 ? -10.996 5.807 25.175 1.00 94.12 92 GLU A N 1
ATOM 669 C CA . GLU A 1 92 ? -12.037 4.856 25.545 1.00 94.12 92 GLU A CA 1
ATOM 670 C C . GLU A 1 92 ? -13.006 5.410 26.604 1.00 94.12 92 GLU A C 1
ATOM 672 O O . GLU A 1 92 ? -14.218 5.232 26.495 1.00 94.12 92 GLU A O 1
ATOM 677 N N . ALA A 1 93 ? -12.494 6.136 27.603 1.00 96.06 93 ALA A N 1
ATOM 678 C CA . ALA A 1 93 ? -13.313 6.722 28.663 1.00 96.06 93 ALA A CA 1
ATOM 679 C C . ALA A 1 93 ? -14.314 7.756 28.117 1.00 96.06 93 ALA A C 1
ATOM 681 O O . ALA A 1 93 ? -15.492 7.743 28.484 1.00 96.06 93 ALA A O 1
ATOM 682 N N . PHE A 1 94 ? -13.865 8.626 27.209 1.00 97.25 94 PHE A N 1
ATOM 683 C CA . PHE A 1 94 ? -14.703 9.612 26.536 1.00 97.25 94 PHE A CA 1
ATOM 684 C C . PHE A 1 94 ? -15.772 8.928 25.686 1.00 97.25 94 PHE A C 1
ATOM 686 O O . PHE A 1 94 ? -16.941 9.311 25.769 1.00 97.25 94 PHE A O 1
ATOM 693 N N . ALA A 1 95 ? -15.387 7.897 24.926 1.00 95.81 95 ALA A N 1
ATOM 694 C CA . ALA A 1 95 ? -16.312 7.146 24.090 1.00 95.81 95 ALA A CA 1
ATOM 695 C C . ALA A 1 95 ? -17.414 6.468 24.915 1.00 95.81 95 ALA A C 1
ATOM 697 O O . ALA A 1 95 ? -18.597 6.668 24.637 1.00 95.81 95 ALA A O 1
ATOM 698 N N . ARG A 1 96 ? -17.038 5.761 25.991 1.00 94.31 96 ARG A N 1
ATOM 699 C CA . ARG A 1 96 ? -17.982 5.124 26.925 1.00 94.31 96 ARG A CA 1
ATOM 700 C C . ARG A 1 96 ? -18.931 6.143 27.560 1.00 94.31 96 ARG A C 1
ATOM 702 O O . ARG A 1 96 ? -20.130 5.896 27.623 1.00 94.31 96 ARG A O 1
ATOM 709 N N . THR A 1 97 ? -18.408 7.295 27.986 1.00 97.56 97 THR A N 1
ATOM 710 C CA . THR A 1 97 ? -19.201 8.360 28.632 1.00 97.56 97 THR A CA 1
ATOM 711 C C . THR A 1 97 ? -20.261 8.944 27.697 1.00 97.56 97 THR A C 1
ATOM 713 O O . THR A 1 97 ? -21.360 9.265 28.141 1.00 97.56 97 THR A O 1
ATOM 716 N N . HIS A 1 98 ? -19.949 9.066 26.406 1.00 97.19 98 HIS A N 1
ATOM 717 C CA . HIS A 1 98 ? -20.827 9.691 25.412 1.00 97.19 98 HIS A CA 1
ATOM 718 C C . HIS A 1 98 ? -21.572 8.681 24.525 1.00 97.19 98 HIS A C 1
ATOM 720 O O . HIS A 1 98 ? -22.220 9.088 23.564 1.00 97.19 98 HIS A O 1
ATOM 726 N N . GLY A 1 99 ? -21.481 7.376 24.811 1.00 95.69 99 GLY A N 1
ATOM 727 C CA . GLY A 1 99 ? -22.104 6.331 23.991 1.00 95.69 99 GLY A CA 1
ATOM 728 C C . GLY A 1 99 ? -21.580 6.282 22.549 1.00 95.69 99 GLY A C 1
ATOM 729 O O . GLY A 1 99 ? -22.315 5.904 21.639 1.00 95.69 99 GLY A O 1
ATOM 730 N N . ILE A 1 100 ? -20.330 6.697 22.324 1.00 94.62 100 ILE A N 1
ATOM 731 C CA . ILE A 1 100 ? -19.689 6.677 21.006 1.00 94.62 100 ILE A CA 1
ATOM 732 C C . ILE A 1 100 ? -19.131 5.278 20.759 1.00 94.62 100 ILE A C 1
ATOM 734 O O . ILE A 1 100 ? -18.450 4.706 21.608 1.00 94.62 100 ILE A O 1
ATOM 738 N N . ARG A 1 101 ? -19.384 4.744 19.564 1.00 93.12 101 ARG A N 1
ATOM 739 C CA . ARG A 1 101 ? -18.822 3.469 19.121 1.00 93.12 101 ARG A CA 1
ATOM 740 C C . ARG A 1 101 ? -17.291 3.537 19.063 1.00 93.12 101 ARG A C 1
ATOM 742 O O . ARG A 1 101 ? -16.736 4.365 18.345 1.00 93.12 101 ARG A O 1
ATOM 749 N N . ASN A 1 102 ? -16.632 2.627 19.770 1.00 92.31 102 ASN A N 1
ATOM 750 C CA . ASN A 1 102 ? -15.177 2.547 19.921 1.00 92.31 102 ASN A CA 1
ATOM 751 C C . ASN A 1 102 ? -14.650 1.116 19.723 1.00 92.31 102 ASN A C 1
ATOM 753 O O . ASN A 1 102 ? -13.750 0.674 20.424 1.00 92.31 102 ASN A O 1
ATOM 757 N N . ASP A 1 103 ? -15.236 0.386 18.779 1.00 94.19 103 ASP A N 1
ATOM 758 C CA . ASP A 1 103 ? -14.898 -1.005 18.471 1.00 94.19 103 ASP A CA 1
ATOM 759 C C . ASP A 1 103 ? -13.637 -1.170 17.612 1.00 94.19 103 ASP A C 1
ATOM 761 O O . ASP A 1 103 ? -13.274 -2.293 17.287 1.00 94.19 103 ASP A O 1
ATOM 765 N N . VAL A 1 104 ? -12.974 -0.073 17.241 1.00 97.62 104 VAL A N 1
ATOM 766 C CA . VAL A 1 104 ? -11.698 -0.073 16.520 1.00 97.62 104 VAL A CA 1
ATOM 767 C C . VAL A 1 104 ? -10.697 0.755 17.309 1.00 97.62 104 VAL A C 1
ATOM 769 O O . VAL A 1 104 ? -10.918 1.945 17.547 1.00 97.62 104 VAL A O 1
ATOM 772 N N . THR A 1 105 ? -9.592 0.122 17.688 1.00 97.56 105 THR A N 1
ATOM 773 C CA . THR A 1 105 ? -8.554 0.710 18.537 1.00 97.56 105 THR A CA 1
ATOM 774 C C . THR A 1 105 ? -7.223 0.725 17.796 1.00 97.56 105 THR A C 1
ATOM 776 O O . THR A 1 105 ? -6.850 -0.272 17.186 1.00 97.56 105 THR A O 1
ATOM 779 N N . LEU A 1 106 ? -6.498 1.847 17.850 1.00 98.06 106 LEU A N 1
ATOM 780 C CA . LEU A 1 106 ? -5.097 1.920 17.425 1.00 98.06 106 LEU A CA 1
ATOM 781 C C . LEU A 1 106 ? -4.237 1.212 18.480 1.00 98.06 106 LEU A C 1
ATOM 783 O O . LEU A 1 106 ? -4.136 1.707 19.602 1.00 98.06 106 LEU A O 1
ATOM 787 N N . VAL A 1 107 ? -3.647 0.074 18.121 1.00 98.25 107 VAL A N 1
ATOM 788 C CA . VAL A 1 107 ? -2.873 -0.779 19.040 1.00 98.25 107 VAL A CA 1
ATOM 789 C C . VAL A 1 107 ? -1.370 -0.746 18.783 1.00 98.25 107 VAL A C 1
ATOM 791 O O . VAL A 1 107 ? -0.616 -1.072 19.686 1.00 98.25 107 VAL A O 1
ATOM 794 N N . GLY A 1 108 ? -0.933 -0.311 17.599 1.00 98.44 108 GLY A N 1
ATOM 795 C CA . GLY A 1 108 ? 0.485 -0.133 17.285 1.00 98.44 108 GLY A CA 1
ATOM 796 C C . GLY A 1 108 ? 0.724 1.084 16.415 1.00 98.44 108 GLY A C 1
ATOM 797 O O . GLY A 1 108 ? -0.054 1.366 15.496 1.00 98.44 108 GLY A O 1
ATOM 798 N N . LYS A 1 109 ? 1.808 1.807 16.689 1.00 98.19 109 LYS A N 1
ATOM 799 C CA . LYS A 1 109 ? 2.239 2.951 15.880 1.00 98.19 109 LYS A CA 1
ATOM 800 C C . LYS A 1 109 ? 3.741 2.923 15.624 1.00 98.19 109 LYS A C 1
ATOM 802 O O . LYS A 1 109 ? 4.555 2.773 16.528 1.00 98.19 109 LYS A O 1
ATOM 807 N N . GLY A 1 110 ? 4.098 3.161 14.376 1.00 98.06 110 GLY A N 1
ATOM 808 C CA . GLY A 1 110 ? 5.467 3.296 13.932 1.00 98.06 110 GLY A CA 1
ATOM 809 C C . GLY A 1 110 ? 5.593 4.490 13.010 1.00 98.06 110 GLY A C 1
ATOM 810 O O . GLY A 1 110 ? 4.736 4.749 12.165 1.00 98.06 110 GLY A O 1
ATOM 811 N N . TRP A 1 111 ? 6.672 5.238 13.182 1.00 95.25 111 TRP A N 1
ATOM 812 C CA . TRP A 1 111 ? 7.022 6.331 12.295 1.00 95.25 111 TRP A CA 1
ATOM 813 C C . TRP A 1 111 ? 8.527 6.375 12.118 1.00 95.25 111 TRP A C 1
ATOM 815 O O . TRP A 1 111 ? 9.284 6.175 13.071 1.00 95.25 111 TRP A O 1
ATOM 825 N N . CYS A 1 112 ? 8.953 6.673 10.898 1.00 93.88 112 CYS A N 1
ATOM 826 C CA . CYS A 1 112 ? 10.351 6.886 10.594 1.00 93.88 112 CYS A CA 1
ATOM 827 C C . CYS A 1 112 ? 10.506 8.021 9.584 1.00 93.88 112 CYS A C 1
ATOM 829 O O . CYS A 1 112 ? 9.694 8.181 8.670 1.00 93.88 112 CYS A O 1
ATOM 831 N N . SER A 1 113 ? 11.591 8.774 9.746 1.00 92.62 113 SER A N 1
ATOM 832 C CA . SER A 1 113 ? 12.113 9.669 8.721 1.00 92.62 113 SER A CA 1
ATOM 833 C C . SER A 1 113 ? 13.372 9.110 8.083 1.00 92.62 113 SER A C 1
ATOM 835 O O . SER A 1 113 ? 14.019 8.232 8.658 1.00 92.62 113 SER A O 1
ATOM 837 N N . ASP A 1 114 ? 13.733 9.622 6.905 1.00 89.44 114 ASP A N 1
ATOM 838 C CA . ASP A 1 114 ? 14.937 9.165 6.211 1.00 89.44 114 ASP A CA 1
ATOM 839 C C . ASP A 1 114 ? 16.180 9.355 7.083 1.00 89.44 114 ASP A C 1
ATOM 841 O O . ASP A 1 114 ? 16.468 10.438 7.600 1.00 89.44 114 ASP A O 1
ATOM 845 N N . LYS A 1 115 ? 16.953 8.279 7.221 1.00 91.25 115 LYS A N 1
ATOM 846 C CA . LYS A 1 115 ? 18.230 8.268 7.930 1.00 91.25 115 LYS A CA 1
ATOM 847 C C . LYS A 1 115 ? 19.358 8.390 6.917 1.00 91.25 115 LYS A C 1
ATOM 849 O O . LYS A 1 115 ? 19.296 7.833 5.824 1.00 91.25 115 LYS A O 1
ATOM 854 N N . LYS A 1 116 ? 20.461 9.031 7.316 1.00 91.56 116 LYS A N 1
ATOM 855 C CA . LYS A 1 116 ? 21.663 9.181 6.473 1.00 91.56 116 LYS A CA 1
ATOM 856 C C . LYS A 1 116 ? 22.129 7.852 5.857 1.00 91.56 116 LYS A C 1
ATOM 858 O O . LYS A 1 116 ? 22.568 7.833 4.714 1.00 91.56 116 LYS A O 1
ATOM 863 N N . GLN A 1 117 ? 22.013 6.756 6.605 1.00 91.44 117 GLN A N 1
ATOM 864 C CA . GLN A 1 117 ? 22.415 5.415 6.173 1.00 91.44 117 GLN A CA 1
ATOM 865 C C . GLN A 1 117 ? 21.600 4.863 4.991 1.00 91.44 117 GLN A C 1
ATOM 867 O O . GLN A 1 117 ? 22.122 4.044 4.240 1.00 91.44 117 GLN A O 1
ATOM 872 N N . TYR A 1 118 ? 20.362 5.324 4.779 1.00 90.81 118 TYR A N 1
ATOM 873 C CA . TYR A 1 118 ? 19.541 4.874 3.649 1.00 90.81 118 TYR A CA 1
ATOM 874 C C . TYR A 1 118 ? 20.124 5.360 2.317 1.00 90.81 118 TYR A C 1
ATOM 876 O O . TYR A 1 118 ? 20.130 4.627 1.339 1.00 90.81 118 TYR A O 1
ATOM 884 N N . PHE A 1 119 ? 20.737 6.550 2.303 1.00 89.38 119 PHE A N 1
ATOM 885 C CA . PHE A 1 119 ? 21.381 7.134 1.117 1.00 89.38 119 PHE A CA 1
ATOM 886 C C . PHE A 1 119 ? 22.698 6.458 0.715 1.00 89.38 119 PHE A C 1
ATOM 888 O O . PHE A 1 119 ? 23.235 6.752 -0.351 1.00 89.38 119 PHE A O 1
ATOM 895 N N . SER A 1 120 ? 23.230 5.574 1.560 1.00 88.62 120 SER A N 1
ATOM 896 C CA . SER A 1 120 ? 24.342 4.677 1.218 1.00 88.62 120 SER A CA 1
ATOM 897 C C . SER A 1 120 ? 23.888 3.259 0.859 1.00 88.62 120 SER A C 1
ATOM 899 O O . SER A 1 120 ? 24.736 2.426 0.548 1.00 88.62 120 SER A O 1
ATOM 901 N N . GLY A 1 121 ? 22.584 2.980 0.954 1.00 83.19 121 GLY A N 1
ATOM 902 C CA . GLY A 1 121 ? 21.984 1.687 0.649 1.00 83.19 121 GLY A CA 1
ATOM 903 C C . GLY A 1 121 ? 21.624 1.535 -0.827 1.00 83.19 121 GLY A C 1
ATOM 904 O O . GLY A 1 121 ? 22.260 2.110 -1.716 1.00 83.19 121 GLY A O 1
ATOM 905 N N . SER A 1 122 ? 20.593 0.735 -1.086 1.00 90.88 122 SER A N 1
ATOM 906 C CA . SER A 1 122 ? 20.078 0.515 -2.437 1.00 90.88 122 SER A CA 1
ATOM 907 C C . SER A 1 122 ? 19.168 1.660 -2.905 1.00 90.88 122 SER A C 1
ATOM 909 O O . SER A 1 122 ? 18.689 2.473 -2.114 1.00 90.88 122 SER A O 1
ATOM 911 N N . VAL A 1 123 ? 18.865 1.699 -4.210 1.00 91.44 123 VAL A N 1
ATOM 912 C CA . VAL A 1 123 ? 17.810 2.581 -4.746 1.00 91.44 123 VAL A CA 1
ATOM 913 C C . VAL A 1 123 ? 16.485 2.330 -4.024 1.00 91.44 123 VAL A C 1
ATOM 915 O O . VAL A 1 123 ? 15.762 3.280 -3.746 1.00 91.44 123 VAL A O 1
ATOM 918 N N . MET A 1 124 ? 16.193 1.075 -3.675 1.00 91.88 124 MET A N 1
ATOM 919 C CA . MET A 1 124 ? 14.975 0.698 -2.964 1.00 91.88 124 MET A CA 1
ATOM 920 C C . MET A 1 124 ? 14.939 1.262 -1.542 1.00 91.88 124 MET A C 1
ATOM 922 O O . MET A 1 124 ? 13.915 1.804 -1.137 1.00 91.88 124 MET A O 1
ATOM 926 N N . ASP A 1 125 ? 16.059 1.225 -0.814 1.00 91.94 125 ASP A N 1
ATOM 927 C CA . ASP A 1 125 ? 16.151 1.793 0.538 1.00 91.94 125 ASP A CA 1
ATOM 928 C C . ASP A 1 125 ? 15.890 3.303 0.542 1.00 91.94 125 ASP A C 1
ATOM 930 O O . ASP A 1 125 ? 15.182 3.803 1.416 1.00 91.94 125 ASP A O 1
ATOM 934 N N . VAL A 1 126 ? 16.431 4.018 -0.451 1.00 90.19 126 VAL A N 1
ATOM 935 C CA . VAL A 1 126 ? 16.163 5.452 -0.657 1.00 90.19 126 VAL A CA 1
ATOM 936 C C . VAL A 1 126 ? 14.701 5.690 -1.056 1.00 90.19 126 VAL A C 1
ATOM 938 O O . VAL A 1 126 ? 14.114 6.709 -0.702 1.00 90.19 126 VAL A O 1
ATOM 941 N N . MET A 1 127 ? 14.103 4.746 -1.783 1.00 89.94 127 MET A N 1
ATOM 942 C CA . MET A 1 127 ? 12.734 4.795 -2.294 1.00 89.94 127 MET A CA 1
ATOM 943 C C . MET A 1 127 ? 11.767 4.013 -1.400 1.00 89.94 127 MET A C 1
ATOM 945 O O . MET A 1 127 ? 11.150 3.041 -1.832 1.00 89.94 127 MET A O 1
ATOM 949 N N . PHE A 1 128 ? 11.619 4.487 -0.162 1.00 89.44 128 PHE A N 1
ATOM 950 C CA . PHE A 1 128 ? 10.683 4.015 0.868 1.00 89.44 128 PHE A CA 1
ATOM 951 C C . PHE A 1 128 ? 10.997 2.684 1.546 1.00 89.44 128 PHE A C 1
ATOM 953 O O . PHE A 1 128 ? 10.616 2.544 2.701 1.00 89.44 128 PHE A O 1
ATOM 960 N N . GLN A 1 129 ? 11.713 1.738 0.935 1.00 93.00 129 GLN A N 1
ATOM 961 C CA . GLN A 1 129 ? 11.824 0.386 1.501 1.00 93.00 129 GLN A CA 1
ATOM 962 C C . GLN A 1 129 ? 12.427 0.372 2.917 1.00 93.00 129 GLN A C 1
ATOM 964 O O . GLN A 1 129 ? 11.874 -0.254 3.823 1.00 93.00 129 GLN A O 1
ATOM 969 N N . ALA A 1 130 ? 13.522 1.107 3.143 1.00 93.75 130 ALA A N 1
ATOM 970 C CA . ALA A 1 130 ? 14.163 1.161 4.456 1.00 93.75 130 ALA A CA 1
ATOM 971 C C . ALA A 1 130 ? 13.292 1.851 5.504 1.00 93.75 130 ALA A C 1
ATOM 973 O O . ALA A 1 130 ? 13.191 1.396 6.642 1.00 93.75 130 ALA A O 1
ATOM 974 N N . LEU A 1 131 ? 12.669 2.952 5.099 1.00 93.94 131 LEU A N 1
ATOM 975 C CA . LEU A 1 131 ? 11.800 3.743 5.950 1.00 93.94 131 LEU A CA 1
ATOM 976 C C . LEU A 1 131 ? 10.543 2.947 6.341 1.00 93.94 131 LEU A C 1
ATOM 978 O O . LEU A 1 131 ? 10.163 2.947 7.510 1.00 93.94 131 LEU A O 1
ATOM 982 N N . SER A 1 132 ? 9.935 2.238 5.387 1.00 95.81 132 SER A N 1
ATOM 983 C CA . SER A 1 132 ? 8.761 1.388 5.592 1.00 95.81 132 SER A CA 1
ATOM 984 C C . SER A 1 132 ? 9.080 0.218 6.511 1.00 95.81 132 SER A C 1
ATOM 986 O O . SER A 1 132 ? 8.293 -0.064 7.409 1.00 95.81 132 SER A O 1
ATOM 988 N N . ARG A 1 133 ? 10.250 -0.413 6.345 1.00 96.50 133 ARG A N 1
ATOM 989 C CA . ARG A 1 133 ? 10.717 -1.498 7.218 1.00 96.50 133 ARG A CA 1
ATOM 990 C C . ARG A 1 133 ? 10.894 -1.028 8.655 1.00 96.50 133 ARG A C 1
ATOM 992 O O . ARG A 1 133 ? 10.353 -1.636 9.572 1.00 96.50 133 ARG A O 1
ATOM 999 N N . ASP A 1 134 ? 11.612 0.073 8.855 1.00 97.00 134 ASP A N 1
ATOM 1000 C CA . ASP A 1 134 ? 11.881 0.592 10.195 1.00 97.00 134 ASP A CA 1
ATOM 1001 C C . ASP A 1 134 ? 10.585 1.090 10.878 1.00 97.00 134 ASP A C 1
ATOM 1003 O O . ASP A 1 134 ? 10.409 0.896 12.081 1.00 97.00 134 ASP A O 1
ATOM 1007 N N . ALA A 1 135 ? 9.653 1.689 10.125 1.00 97.75 135 ALA A N 1
ATOM 1008 C CA . ALA A 1 135 ? 8.341 2.078 10.647 1.00 97.75 135 ALA A CA 1
ATOM 1009 C C . ALA A 1 135 ? 7.452 0.861 10.964 1.00 97.75 135 ALA A C 1
ATOM 1011 O O . ALA A 1 135 ? 6.783 0.860 11.995 1.00 97.75 135 ALA A O 1
ATOM 1012 N N . ALA A 1 136 ? 7.454 -0.177 10.123 1.00 98.25 136 ALA A N 1
ATOM 1013 C CA . ALA A 1 136 ? 6.693 -1.402 10.365 1.00 98.25 136 ALA A CA 1
ATOM 1014 C C . ALA A 1 136 ? 7.196 -2.138 11.610 1.00 98.25 136 ALA A C 1
ATOM 1016 O O . ALA A 1 136 ? 6.395 -2.459 12.482 1.00 98.25 136 ALA A O 1
ATOM 1017 N N . GLN A 1 137 ? 8.517 -2.301 11.742 1.00 98.38 137 GLN A N 1
ATOM 1018 C CA . GLN A 1 137 ? 9.159 -2.888 12.921 1.00 98.38 137 GLN A CA 1
ATOM 1019 C C . GLN A 1 137 ? 8.701 -2.189 14.212 1.00 98.38 137 GLN A C 1
ATOM 1021 O O . GLN A 1 137 ? 8.269 -2.851 15.150 1.00 98.38 137 GLN A O 1
ATOM 1026 N N . ALA A 1 138 ? 8.721 -0.851 14.240 1.00 98.56 138 ALA A N 1
ATOM 1027 C CA . ALA A 1 138 ? 8.275 -0.086 15.403 1.00 98.56 138 ALA A CA 1
ATOM 1028 C C . ALA A 1 138 ? 6.778 -0.281 15.709 1.00 98.56 138 ALA A C 1
ATOM 1030 O O . ALA A 1 138 ? 6.401 -0.383 16.873 1.00 98.56 138 ALA A O 1
ATOM 1031 N N . ALA A 1 139 ? 5.923 -0.353 14.683 1.00 98.81 139 ALA A N 1
ATOM 1032 C CA . ALA A 1 139 ? 4.489 -0.576 14.870 1.00 98.81 139 ALA A CA 1
ATOM 1033 C C . ALA A 1 139 ? 4.180 -1.985 15.400 1.00 98.81 139 ALA A C 1
ATOM 1035 O O . ALA A 1 139 ? 3.337 -2.125 16.286 1.00 98.81 139 ALA A O 1
ATOM 1036 N N . TYR A 1 140 ? 4.870 -3.004 14.879 1.00 98.81 140 TYR A N 1
ATOM 1037 C CA . TYR A 1 140 ? 4.787 -4.390 15.343 1.00 98.81 140 TYR A CA 1
ATOM 1038 C C . TYR A 1 140 ? 5.237 -4.523 16.802 1.00 98.81 140 TYR A C 1
ATOM 1040 O O . TYR A 1 140 ? 4.521 -5.103 17.617 1.00 98.81 140 TYR A O 1
ATOM 1048 N N . GLU A 1 141 ? 6.372 -3.913 17.161 1.00 98.69 141 GLU A N 1
ATOM 1049 C CA . GLU A 1 141 ? 6.885 -3.893 18.536 1.00 98.69 141 GLU A CA 1
ATOM 1050 C C . GLU A 1 141 ? 5.929 -3.191 19.515 1.00 98.69 141 GLU A C 1
ATOM 1052 O O . GLU A 1 141 ? 5.699 -3.707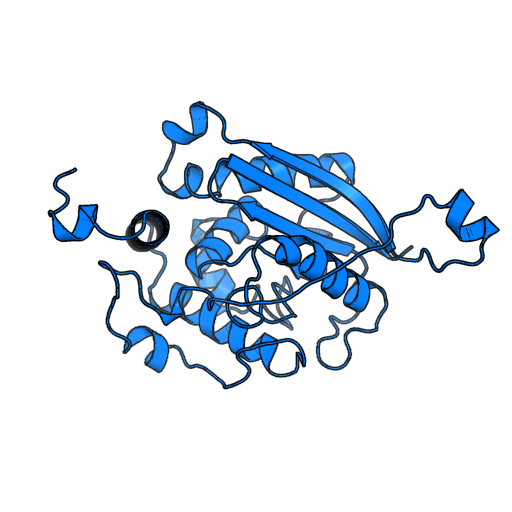 20.608 1.00 98.69 141 GLU A O 1
ATOM 1057 N N . ASP A 1 142 ? 5.341 -2.051 19.129 1.00 98.75 142 ASP A N 1
ATOM 1058 C CA . ASP A 1 142 ? 4.375 -1.305 19.957 1.00 98.75 142 ASP A CA 1
ATOM 1059 C C . ASP A 1 142 ? 3.069 -2.093 20.169 1.00 98.75 142 ASP A C 1
ATOM 1061 O O . ASP A 1 142 ? 2.509 -2.071 21.265 1.00 98.75 142 ASP A O 1
ATOM 1065 N N . ALA A 1 143 ? 2.613 -2.835 19.149 1.00 98.44 143 ALA A N 1
ATOM 1066 C CA . ALA A 1 143 ? 1.420 -3.682 19.235 1.00 98.44 143 ALA A CA 1
ATOM 1067 C C . ALA A 1 143 ? 1.660 -5.044 19.908 1.00 98.44 143 ALA A C 1
ATOM 1069 O O . ALA A 1 143 ? 0.702 -5.672 20.362 1.00 98.44 143 ALA A O 1
ATOM 1070 N N . GLY A 1 144 ? 2.906 -5.526 19.942 1.00 98.44 144 GLY A N 1
ATOM 1071 C CA . GLY A 1 144 ? 3.220 -6.909 20.306 1.00 98.44 144 GLY A CA 1
ATOM 1072 C C . GLY A 1 144 ? 2.697 -7.934 19.290 1.00 98.44 144 GLY A C 1
ATOM 1073 O O . GLY A 1 144 ? 2.277 -9.016 19.694 1.00 98.44 144 GLY A O 1
ATOM 1074 N N . LEU A 1 145 ? 2.692 -7.575 18.002 1.00 98.56 145 LEU A N 1
ATOM 1075 C CA . LEU A 1 145 ? 2.181 -8.380 16.881 1.00 98.56 145 LEU A CA 1
ATOM 1076 C C . LEU A 1 145 ? 3.252 -8.549 15.797 1.00 98.56 145 LEU A C 1
ATOM 1078 O O . LEU A 1 145 ? 4.193 -7.760 15.736 1.00 98.56 145 LEU A O 1
ATOM 1082 N N . GLY A 1 146 ? 3.086 -9.541 14.925 1.00 98.31 146 GLY A N 1
ATOM 1083 C CA . GLY A 1 146 ? 3.885 -9.748 13.716 1.00 98.31 146 GLY A CA 1
ATOM 1084 C C . GLY A 1 146 ? 3.087 -9.534 12.420 1.00 98.31 146 GLY A C 1
ATOM 1085 O O . GLY A 1 146 ? 1.868 -9.337 12.460 1.00 98.31 146 GLY A O 1
ATOM 1086 N N . PRO A 1 147 ? 3.746 -9.567 11.245 1.00 97.94 147 PRO A N 1
ATOM 1087 C CA . PRO A 1 147 ? 3.065 -9.499 9.949 1.00 97.94 147 PRO A CA 1
ATOM 1088 C C . PRO A 1 147 ? 2.000 -10.591 9.772 1.00 97.94 147 PRO A C 1
ATOM 1090 O O . PRO A 1 147 ? 0.976 -10.343 9.143 1.00 97.94 147 PRO A O 1
ATOM 1093 N N . GLU A 1 148 ? 2.210 -11.777 10.340 1.00 97.56 148 GLU A N 1
ATOM 1094 C CA . GLU A 1 148 ? 1.290 -12.918 10.303 1.00 97.56 148 GLU A CA 1
ATOM 1095 C C . GLU A 1 148 ? -0.031 -12.697 11.052 1.00 97.56 148 GLU A C 1
ATOM 1097 O O . GLU A 1 148 ? -0.988 -13.428 10.808 1.00 97.56 148 GLU A O 1
ATOM 1102 N N . ASP A 1 149 ? -0.096 -11.694 11.932 1.00 98.06 149 ASP A N 1
ATOM 1103 C CA . ASP A 1 149 ? -1.302 -11.353 12.690 1.00 98.06 149 ASP A CA 1
ATOM 1104 C C . ASP A 1 149 ? -2.220 -10.371 11.940 1.00 98.06 149 ASP A C 1
ATOM 1106 O O . ASP A 1 149 ? -3.261 -9.978 12.472 1.00 98.06 149 ASP A O 1
ATOM 1110 N N . ILE A 1 150 ? -1.823 -9.906 10.748 1.00 98.56 150 ILE A N 1
ATOM 1111 C CA . ILE A 1 150 ? -2.516 -8.853 9.999 1.00 98.56 150 ILE A CA 1
ATOM 1112 C C . ILE A 1 150 ? -3.462 -9.450 8.948 1.00 98.56 150 ILE A C 1
ATOM 1114 O O . ILE A 1 150 ? -3.020 -10.067 7.983 1.00 98.56 150 ILE A O 1
ATOM 1118 N N . ASP A 1 151 ? -4.762 -9.169 9.069 1.00 98.19 151 ASP A N 1
ATOM 1119 C CA . ASP A 1 151 ? -5.786 -9.711 8.163 1.00 98.19 151 ASP A CA 1
ATOM 1120 C C . ASP A 1 151 ? -5.994 -8.851 6.906 1.00 98.19 151 ASP A C 1
ATOM 1122 O O . ASP A 1 151 ? -6.291 -9.351 5.819 1.00 98.19 151 ASP A O 1
ATOM 1126 N N . VAL A 1 152 ? -5.889 -7.526 7.050 1.00 98.81 152 VAL A N 1
ATOM 1127 C CA . VAL A 1 152 ? -6.185 -6.567 5.977 1.00 98.81 152 VAL A CA 1
ATOM 1128 C C . VAL A 1 152 ? -5.220 -5.389 5.996 1.00 98.81 152 VAL A C 1
ATOM 1130 O O . VAL A 1 152 ? -4.900 -4.836 7.049 1.00 98.81 152 VAL A O 1
ATOM 1133 N N . ILE A 1 153 ? -4.750 -4.993 4.814 1.00 98.88 153 ILE A N 1
ATOM 1134 C CA . ILE A 1 153 ? -3.671 -4.017 4.669 1.00 98.88 153 ILE A CA 1
ATOM 1135 C C . ILE A 1 153 ? -4.069 -2.930 3.669 1.00 98.88 153 ILE A C 1
ATOM 1137 O O . ILE A 1 153 ? -4.520 -3.235 2.569 1.00 98.88 153 ILE A O 1
ATOM 1141 N N . GLU A 1 154 ? -3.837 -1.662 4.006 1.00 98.81 154 GLU A N 1
ATOM 1142 C CA . GLU A 1 154 ? -3.855 -0.544 3.051 1.00 98.81 154 GLU A CA 1
ATOM 1143 C C . GLU A 1 154 ? -2.454 0.078 2.968 1.00 98.81 154 GLU A C 1
ATOM 1145 O O . GLU A 1 154 ? -1.945 0.635 3.943 1.00 98.81 154 GLU A O 1
ATOM 1150 N N . LEU A 1 155 ? -1.830 -0.010 1.794 1.00 98.31 155 LEU A N 1
ATOM 1151 C CA . LEU A 1 155 ? -0.496 0.495 1.488 1.00 98.31 155 LEU A CA 1
ATOM 1152 C C . LEU A 1 155 ? -0.546 1.819 0.727 1.00 98.31 155 LEU A C 1
ATOM 1154 O O . LEU A 1 155 ? -1.543 2.188 0.114 1.00 98.31 155 LEU A O 1
ATOM 1158 N N . HIS A 1 156 ? 0.572 2.538 0.755 1.00 97.06 156 HIS A N 1
ATOM 1159 C CA . HIS A 1 156 ? 0.802 3.732 -0.049 1.00 97.06 156 HIS A CA 1
ATOM 1160 C C . HIS A 1 156 ? 1.319 3.373 -1.453 1.00 97.06 156 HIS A C 1
ATOM 1162 O O . HIS A 1 156 ? 2.468 3.641 -1.797 1.00 97.06 156 HIS A O 1
ATOM 1168 N N . ASP A 1 157 ? 0.493 2.747 -2.280 1.00 96.56 157 ASP A N 1
ATOM 1169 C CA . ASP A 1 157 ? 0.811 2.315 -3.650 1.00 96.56 157 ASP A CA 1
ATOM 1170 C C . ASP A 1 157 ? 0.740 3.471 -4.670 1.00 96.56 157 ASP A C 1
ATOM 1172 O O . ASP A 1 157 ? 0.049 3.404 -5.679 1.00 96.56 157 ASP A O 1
ATOM 1176 N N . CYS A 1 158 ? 1.458 4.576 -4.442 1.00 94.81 158 CYS A N 1
ATOM 1177 C CA . CYS A 1 158 ? 1.488 5.681 -5.414 1.00 94.81 158 CYS A CA 1
ATOM 1178 C C . CYS A 1 158 ? 2.038 5.238 -6.788 1.00 94.81 158 CYS A C 1
ATOM 1180 O O . CYS A 1 158 ? 1.664 5.797 -7.824 1.00 94.81 158 CYS A O 1
ATOM 1182 N N . PHE A 1 159 ? 2.873 4.194 -6.784 1.00 96.56 159 PHE A N 1
ATOM 1183 C CA . PHE A 1 159 ? 3.294 3.439 -7.955 1.00 96.56 159 PHE A CA 1
ATOM 1184 C C . PHE A 1 159 ? 3.233 1.931 -7.683 1.00 96.56 159 PHE A C 1
ATOM 1186 O O . PHE A 1 159 ? 3.441 1.498 -6.550 1.00 96.56 159 PHE A O 1
ATOM 1193 N N . ALA A 1 160 ? 3.029 1.129 -8.731 1.00 98.00 160 ALA A N 1
ATOM 1194 C CA . ALA A 1 160 ? 2.977 -0.336 -8.656 1.00 98.00 160 ALA A CA 1
ATOM 1195 C C . ALA A 1 160 ? 4.232 -0.946 -8.006 1.00 98.00 160 ALA A C 1
ATOM 1197 O O . ALA A 1 160 ? 4.146 -1.828 -7.154 1.00 98.00 160 ALA A O 1
ATOM 1198 N N . THR A 1 161 ? 5.407 -0.414 -8.344 1.00 96.38 161 THR A N 1
ATOM 1199 C CA . THR A 1 161 ? 6.683 -0.810 -7.734 1.00 96.38 161 THR A CA 1
ATOM 1200 C C . THR A 1 161 ? 6.770 -0.453 -6.256 1.00 96.38 161 THR A C 1
ATOM 1202 O O . THR A 1 161 ? 7.443 -1.150 -5.503 1.00 96.38 161 THR A O 1
ATOM 1205 N N . ASN A 1 162 ? 6.067 0.588 -5.804 1.00 95.25 162 ASN A N 1
ATOM 1206 C CA . ASN A 1 162 ? 6.050 0.932 -4.390 1.00 95.25 162 ASN A CA 1
ATOM 1207 C C . ASN A 1 162 ? 5.252 -0.087 -3.572 1.00 95.25 162 ASN A C 1
ATOM 1209 O O . ASN A 1 162 ? 5.658 -0.408 -2.458 1.00 95.25 162 ASN A O 1
ATOM 1213 N N . GLU A 1 163 ? 4.163 -0.637 -4.122 1.00 97.69 163 GLU A N 1
ATOM 1214 C CA . GLU A 1 163 ? 3.425 -1.724 -3.466 1.00 97.69 163 GLU A CA 1
ATOM 1215 C C . GLU A 1 163 ? 4.325 -2.959 -3.289 1.00 97.69 163 GLU A C 1
ATOM 1217 O O . GLU A 1 163 ? 4.477 -3.449 -2.173 1.00 97.69 163 GLU A O 1
ATOM 1222 N N . LEU A 1 164 ? 5.021 -3.374 -4.356 1.00 97.69 164 LEU A N 1
ATOM 1223 C CA . LEU A 1 164 ? 5.968 -4.498 -4.326 1.00 97.69 164 LEU A CA 1
ATOM 1224 C C . LEU A 1 164 ? 7.098 -4.299 -3.311 1.00 97.69 164 LEU A C 1
ATOM 1226 O O . LEU A 1 164 ? 7.373 -5.187 -2.509 1.00 97.69 164 LEU A O 1
ATOM 1230 N N . ALA A 1 165 ? 7.737 -3.126 -3.316 1.00 95.06 165 ALA A N 1
ATOM 1231 C CA . ALA A 1 165 ? 8.825 -2.808 -2.389 1.00 95.06 165 ALA A CA 1
ATOM 1232 C C . ALA A 1 165 ? 8.365 -2.885 -0.928 1.00 95.06 165 ALA A C 1
ATOM 1234 O O . ALA A 1 165 ? 9.124 -3.255 -0.032 1.00 95.06 165 ALA A O 1
ATOM 1235 N N . THR A 1 166 ? 7.103 -2.528 -0.700 1.00 96.75 166 THR A N 1
ATOM 1236 C CA . THR A 1 166 ? 6.506 -2.488 0.628 1.00 96.75 166 THR A CA 1
ATOM 1237 C C . THR A 1 166 ? 6.195 -3.893 1.155 1.00 96.75 166 THR A C 1
ATOM 1239 O O . THR A 1 166 ? 6.251 -4.089 2.365 1.00 96.75 166 THR A O 1
ATOM 1242 N N . TYR A 1 167 ? 5.931 -4.889 0.299 1.00 98.31 167 TYR A N 1
ATOM 1243 C CA . TYR A 1 167 ? 5.654 -6.260 0.755 1.00 98.31 167 TYR A CA 1
ATOM 1244 C C . TYR A 1 167 ? 6.801 -6.843 1.579 1.00 98.31 167 TYR A C 1
ATOM 1246 O O . TYR A 1 167 ? 6.580 -7.311 2.697 1.00 98.31 167 TYR A O 1
ATOM 1254 N N . SER A 1 168 ? 8.030 -6.769 1.064 1.00 97.00 168 SER A N 1
ATOM 1255 C CA . SER A 1 168 ? 9.199 -7.259 1.796 1.00 97.00 168 SER A CA 1
ATOM 1256 C C . SER A 1 168 ? 9.566 -6.357 2.969 1.00 97.00 168 SER A C 1
ATOM 1258 O O . SER A 1 168 ? 9.930 -6.858 4.031 1.00 97.00 168 SER A O 1
ATOM 1260 N N . ALA A 1 169 ? 9.398 -5.038 2.827 1.00 96.75 169 ALA A N 1
ATOM 1261 C CA . ALA A 1 169 ? 9.648 -4.092 3.913 1.00 96.75 169 ALA A CA 1
ATOM 1262 C C . ALA A 1 169 ? 8.773 -4.368 5.148 1.00 96.75 169 ALA A C 1
ATOM 1264 O O . ALA A 1 169 ? 9.253 -4.265 6.272 1.00 96.75 169 ALA A O 1
ATOM 1265 N N . LEU A 1 170 ? 7.508 -4.742 4.946 1.00 98.38 170 LEU A N 1
ATOM 1266 C CA . LEU A 1 170 ? 6.569 -5.069 6.025 1.00 98.38 170 LEU A CA 1
ATOM 1267 C C . LEU A 1 170 ? 6.669 -6.525 6.502 1.00 98.38 170 LEU A C 1
ATOM 1269 O O . LEU A 1 170 ? 5.953 -6.891 7.432 1.00 98.38 170 LEU A O 1
ATOM 1273 N N . GLY A 1 171 ? 7.529 -7.344 5.886 1.00 98.12 171 GLY A N 1
ATOM 1274 C CA . GLY A 1 171 ? 7.718 -8.750 6.244 1.00 98.12 171 GLY A CA 1
ATOM 1275 C C . GLY A 1 171 ? 6.650 -9.708 5.702 1.00 98.12 171 GLY A C 1
ATOM 1276 O O . GLY A 1 171 ? 6.537 -10.820 6.208 1.00 98.12 171 GLY A O 1
ATOM 1277 N N . LEU A 1 172 ? 5.875 -9.313 4.683 1.00 98.38 172 LEU A N 1
ATOM 1278 C CA . LEU A 1 172 ? 4.819 -10.161 4.100 1.00 98.38 172 LEU A CA 1
ATOM 1279 C C . LEU A 1 172 ? 5.402 -11.315 3.265 1.00 98.38 172 LEU A C 1
ATOM 1281 O O . LEU A 1 172 ? 4.882 -12.433 3.258 1.00 98.38 172 LEU A O 1
ATOM 1285 N N . CYS A 1 173 ? 6.511 -11.045 2.576 1.00 98.00 173 CYS A N 1
ATOM 1286 C CA . CYS A 1 173 ? 7.288 -12.021 1.820 1.00 98.00 173 CYS A CA 1
ATOM 1287 C C . CYS A 1 173 ? 8.775 -11.643 1.826 1.00 98.00 173 CYS A C 1
ATOM 1289 O O . CYS A 1 173 ? 9.150 -10.547 2.247 1.00 98.00 173 CYS A O 1
ATOM 1291 N N . ARG A 1 174 ? 9.643 -12.538 1.348 1.00 97.12 174 ARG A N 1
ATOM 1292 C CA . ARG A 1 174 ? 11.052 -12.202 1.099 1.00 97.12 174 ARG A CA 1
ATOM 1293 C C . ARG A 1 174 ? 11.173 -11.457 -0.235 1.00 97.12 174 ARG A C 1
ATOM 1295 O O . ARG A 1 174 ? 10.272 -11.531 -1.070 1.00 97.12 174 ARG A O 1
ATOM 1302 N N . GLU A 1 175 ? 12.266 -10.727 -0.444 1.00 94.62 175 GLU A N 1
ATOM 1303 C CA . GLU A 1 175 ? 12.471 -9.956 -1.684 1.00 94.62 175 GLU A CA 1
ATOM 1304 C C . GLU A 1 175 ? 12.565 -10.856 -2.918 1.00 94.62 175 GLU A C 1
ATOM 1306 O O . GLU A 1 175 ? 11.986 -10.550 -3.960 1.00 94.62 175 GLU A O 1
ATOM 1311 N N . GLU A 1 176 ? 13.240 -11.995 -2.788 1.00 96.19 176 GLU A N 1
ATOM 1312 C CA . GLU A 1 176 ? 13.376 -12.987 -3.854 1.00 96.19 176 GLU A CA 1
ATOM 1313 C C . GLU A 1 176 ? 12.047 -13.664 -4.234 1.00 96.19 176 GLU A C 1
ATOM 1315 O O . GLU A 1 176 ? 11.915 -14.179 -5.345 1.00 96.19 176 GLU A O 1
ATOM 1320 N N . ASP A 1 177 ? 11.050 -13.615 -3.346 1.00 97.88 177 ASP A N 1
ATOM 1321 C CA . ASP A 1 177 ? 9.765 -14.292 -3.518 1.00 97.88 177 ASP A CA 1
ATOM 1322 C C . ASP A 1 177 ? 8.702 -13.391 -4.167 1.00 97.88 177 ASP A C 1
ATOM 1324 O O . ASP A 1 177 ? 7.602 -13.860 -4.445 1.00 97.88 177 ASP A O 1
ATOM 1328 N N . LEU A 1 178 ? 9.002 -12.114 -4.451 1.00 98.31 178 LEU A N 1
ATOM 1329 C CA . LEU A 1 178 ? 8.019 -11.133 -4.948 1.00 98.31 178 LEU A CA 1
ATOM 1330 C C . LEU A 1 178 ? 7.242 -11.612 -6.182 1.00 98.31 178 LEU A C 1
ATOM 1332 O O . LEU A 1 178 ? 6.035 -11.401 -6.277 1.00 98.31 178 LEU A O 1
ATOM 1336 N N . ASN A 1 179 ? 7.923 -12.262 -7.130 1.00 98.69 179 ASN A N 1
ATOM 1337 C CA . ASN A 1 179 ? 7.273 -12.790 -8.329 1.00 98.69 179 ASN A CA 1
ATOM 1338 C C . ASN A 1 179 ? 6.278 -13.909 -7.991 1.00 98.69 179 ASN A C 1
ATOM 1340 O O . ASN A 1 179 ? 5.156 -13.883 -8.489 1.00 98.69 179 ASN A O 1
ATOM 1344 N N . ALA A 1 180 ? 6.685 -14.870 -7.154 1.00 98.62 180 ALA A N 1
ATOM 1345 C CA . ALA A 1 180 ? 5.840 -15.993 -6.754 1.00 98.62 180 ALA A CA 1
ATOM 1346 C C . ALA A 1 180 ? 4.661 -15.509 -5.904 1.00 98.62 180 ALA A C 1
ATOM 1348 O O . ALA A 1 180 ? 3.520 -15.815 -6.215 1.00 98.62 180 ALA A O 1
ATOM 1349 N N . PHE A 1 181 ? 4.919 -14.633 -4.932 1.00 98.69 181 PHE A N 1
ATOM 1350 C CA . PHE A 1 181 ? 3.906 -14.050 -4.056 1.00 98.69 181 PHE A CA 1
ATOM 1351 C C . PHE A 1 181 ? 2.758 -13.380 -4.833 1.00 98.69 181 PHE A C 1
ATOM 1353 O O . PHE A 1 181 ? 1.588 -13.552 -4.504 1.00 98.69 181 PHE A O 1
ATOM 1360 N N . VAL A 1 182 ? 3.070 -12.645 -5.906 1.00 98.69 182 VAL A N 1
ATOM 1361 C CA . VAL A 1 182 ? 2.038 -12.044 -6.767 1.00 98.69 182 VAL A CA 1
ATOM 1362 C C . VAL A 1 182 ? 1.395 -13.073 -7.698 1.00 98.69 182 VAL A C 1
ATOM 1364 O O . VAL A 1 182 ? 0.183 -13.030 -7.894 1.00 98.69 182 VAL A O 1
ATOM 1367 N N . ALA A 1 183 ? 2.178 -13.980 -8.286 1.00 98.50 183 ALA A N 1
ATOM 1368 C CA . ALA A 1 183 ? 1.667 -14.990 -9.215 1.00 98.50 183 ALA A CA 1
ATOM 1369 C C . ALA A 1 183 ? 0.711 -15.989 -8.541 1.00 98.50 183 ALA A C 1
ATOM 1371 O O . ALA A 1 183 ? -0.285 -16.380 -9.148 1.00 98.50 183 ALA A O 1
ATOM 1372 N N . ASP A 1 184 ? 0.990 -16.342 -7.288 1.00 98.44 184 ASP A N 1
ATOM 1373 C CA . ASP A 1 184 ? 0.193 -17.255 -6.468 1.00 98.44 184 ASP A CA 1
ATOM 1374 C C . ASP A 1 184 ? -1.045 -16.564 -5.864 1.00 98.44 184 ASP A C 1
ATOM 1376 O O . ASP A 1 184 ? -1.923 -17.224 -5.310 1.00 98.44 184 ASP A O 1
ATOM 1380 N N . GLY A 1 185 ? -1.155 -15.237 -6.010 1.00 98.31 185 GLY A N 1
ATOM 1381 C CA . GLY A 1 185 ? -2.280 -14.452 -5.503 1.00 98.31 185 GLY A CA 1
ATOM 1382 C C . GLY A 1 185 ? -2.232 -14.194 -3.996 1.00 98.31 185 GLY A C 1
ATOM 1383 O O . GLY A 1 185 ? -3.255 -13.857 -3.404 1.00 98.31 185 GLY A O 1
ATOM 1384 N N . ASP A 1 186 ? -1.061 -14.292 -3.362 1.00 98.44 186 ASP A N 1
ATOM 1385 C CA . ASP A 1 186 ? -0.909 -14.123 -1.912 1.00 98.44 186 ASP A CA 1
ATOM 1386 C C . ASP A 1 186 ? -1.148 -12.684 -1.419 1.00 98.44 186 ASP A C 1
ATOM 1388 O O . ASP A 1 186 ? -1.224 -12.452 -0.213 1.00 98.44 186 ASP A O 1
ATOM 1392 N N . ASN A 1 187 ? -1.293 -11.722 -2.334 1.00 98.44 187 ASN A N 1
ATOM 1393 C CA . ASN A 1 187 ? -1.558 -10.307 -2.062 1.00 98.44 187 ASN A CA 1
ATOM 1394 C C . ASN A 1 187 ? -3.014 -9.869 -2.337 1.00 98.44 187 ASN A C 1
ATOM 1396 O O . ASN A 1 187 ? -3.298 -8.663 -2.377 1.00 98.44 187 ASN A O 1
ATOM 1400 N N . THR A 1 188 ? -3.930 -10.810 -2.580 1.00 98.44 188 THR A N 1
ATOM 1401 C CA . THR A 1 188 ? -5.343 -10.541 -2.893 1.00 98.44 188 THR A CA 1
ATOM 1402 C C . THR A 1 188 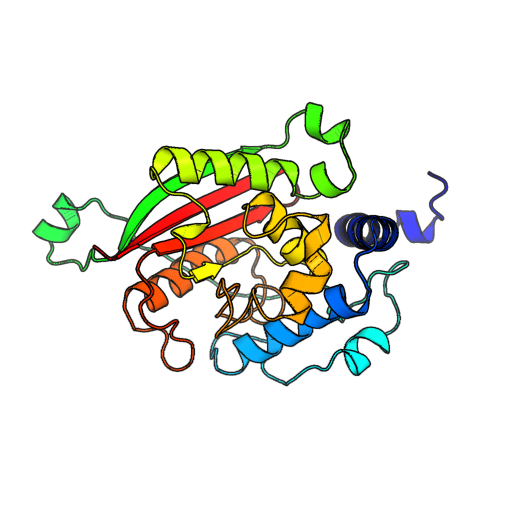? -6.298 -11.448 -2.101 1.00 98.44 188 THR A C 1
ATOM 1404 O O . THR A 1 188 ? -5.890 -12.247 -1.261 1.00 98.44 188 THR A O 1
ATOM 1407 N N . TYR A 1 189 ? -7.604 -11.288 -2.325 1.00 98.12 189 TYR A N 1
ATOM 1408 C CA . TYR A 1 189 ? -8.647 -12.099 -1.700 1.00 98.12 189 TYR A CA 1
ATOM 1409 C C . TYR A 1 189 ? -8.431 -13.590 -1.979 1.00 98.12 189 TYR A C 1
ATOM 1411 O O . TYR A 1 189 ? -8.255 -13.998 -3.124 1.00 98.12 189 TYR A O 1
ATOM 1419 N N . GLY A 1 190 ? -8.493 -14.401 -0.922 1.00 96.00 190 GLY A N 1
ATOM 1420 C CA . GLY A 1 190 ? -8.233 -15.842 -0.983 1.00 96.00 190 GLY A CA 1
ATOM 1421 C C . GLY A 1 190 ? -6.752 -16.225 -0.884 1.00 96.00 190 GLY A C 1
ATOM 1422 O O . GLY A 1 190 ? -6.466 -17.409 -0.721 1.00 96.00 190 GLY A O 1
ATOM 1423 N N . GLY A 1 191 ? -5.839 -15.252 -0.945 1.00 96.06 191 GLY A N 1
ATOM 1424 C CA . GLY A 1 191 ? -4.418 -15.434 -0.667 1.00 96.06 191 GLY A CA 1
ATOM 1425 C C . GLY A 1 191 ? -4.071 -15.286 0.814 1.00 96.06 191 GLY A C 1
ATOM 1426 O O . GLY A 1 191 ? -4.947 -15.245 1.682 1.00 96.06 191 GLY A O 1
ATOM 1427 N N . ARG A 1 192 ? -2.770 -15.178 1.104 1.00 95.88 192 ARG A N 1
ATOM 1428 C CA . ARG A 1 192 ? -2.251 -14.988 2.470 1.00 95.88 192 ARG A CA 1
ATOM 1429 C C . ARG A 1 192 ? -2.596 -13.631 3.081 1.00 95.88 192 ARG A C 1
ATOM 1431 O O . ARG A 1 192 ? -2.852 -13.571 4.277 1.00 95.88 192 ARG A O 1
ATOM 1438 N N . PHE A 1 193 ? -2.598 -12.565 2.283 1.00 97.88 193 PHE A N 1
ATOM 1439 C CA . PHE A 1 193 ? -2.857 -11.200 2.735 1.00 97.88 193 PHE A CA 1
ATOM 1440 C C . PHE A 1 193 ? -3.800 -10.481 1.775 1.00 97.88 193 PHE A C 1
ATOM 1442 O O . PHE A 1 193 ? -3.561 -10.451 0.567 1.00 97.88 193 PHE A O 1
ATOM 1449 N N . VAL A 1 194 ? -4.816 -9.791 2.299 1.00 98.56 194 VAL A N 1
ATOM 1450 C CA . VAL A 1 194 ? -5.622 -8.889 1.466 1.00 98.56 194 VAL A CA 1
ATOM 1451 C C . VAL A 1 194 ? -5.024 -7.489 1.490 1.00 98.56 194 VAL A C 1
ATOM 1453 O O . VAL A 1 194 ? -5.234 -6.717 2.430 1.00 98.56 194 VAL A O 1
ATOM 1456 N N . VAL A 1 195 ? -4.288 -7.153 0.427 1.00 98.81 195 VAL A N 1
ATOM 1457 C CA . VAL A 1 195 ? -3.647 -5.844 0.278 1.00 98.81 195 VAL A CA 1
ATOM 1458 C C . VAL A 1 195 ? -4.448 -4.920 -0.633 1.00 98.81 195 VAL A C 1
ATOM 1460 O O . VAL A 1 195 ? -4.757 -5.254 -1.782 1.00 98.81 195 VAL A O 1
ATOM 1463 N N . ASN A 1 196 ? -4.697 -3.707 -0.144 1.00 98.75 196 ASN A N 1
ATOM 1464 C CA . ASN A 1 196 ? -5.412 -2.634 -0.823 1.00 98.75 196 ASN A CA 1
ATOM 1465 C C . ASN A 1 196 ? -6.813 -3.061 -1.286 1.00 98.75 196 ASN A C 1
ATOM 1467 O O . ASN A 1 196 ? -7.119 -2.937 -2.477 1.00 98.75 196 ASN A O 1
ATOM 1471 N N . PRO A 1 197 ? -7.685 -3.582 -0.397 1.00 98.62 197 PRO A N 1
ATOM 1472 C CA . PRO A 1 197 ? -9.045 -3.980 -0.769 1.00 98.62 197 PRO A CA 1
ATOM 1473 C C . PRO A 1 197 ? -9.866 -2.829 -1.364 1.00 98.62 197 PRO A C 1
ATOM 1475 O O . PRO A 1 197 ? -10.795 -3.083 -2.126 1.00 98.62 197 PRO A O 1
ATOM 1478 N N . SER A 1 198 ? -9.499 -1.573 -1.089 1.00 98.44 198 SER A N 1
ATOM 1479 C CA . SER A 1 198 ? -10.149 -0.399 -1.681 1.00 98.44 198 SER A CA 1
ATOM 1480 C C . SER A 1 198 ? -9.787 -0.129 -3.145 1.00 98.44 198 SER A C 1
ATOM 1482 O O . SER A 1 198 ? -10.348 0.787 -3.753 1.00 98.44 198 SER A O 1
ATOM 1484 N N . GLY A 1 199 ? -8.823 -0.868 -3.698 1.00 98.31 199 GLY A N 1
ATOM 1485 C CA . GLY A 1 199 ? -8.178 -0.566 -4.975 1.00 98.31 199 GLY A CA 1
ATOM 1486 C C . GLY A 1 199 ? -6.914 0.283 -4.860 1.00 98.31 199 GLY A C 1
ATOM 1487 O O . GLY A 1 199 ? -6.308 0.588 -5.884 1.00 98.31 199 GLY A O 1
ATOM 1488 N N . GLY A 1 200 ? -6.518 0.662 -3.639 1.00 98.12 200 GLY A N 1
ATOM 1489 C CA . GLY A 1 200 ? -5.282 1.404 -3.386 1.00 98.12 200 GLY A CA 1
ATOM 1490 C C . GLY A 1 200 ? -5.239 2.762 -4.086 1.00 98.12 200 GLY A C 1
ATOM 1491 O O . GLY A 1 200 ? -6.191 3.191 -4.740 1.00 98.12 200 GLY A O 1
ATOM 1492 N N . LEU A 1 201 ? -4.135 3.481 -3.954 1.00 98.12 201 LEU A N 1
ATOM 1493 C CA . LEU A 1 201 ? -3.923 4.761 -4.625 1.00 98.12 201 LEU A CA 1
ATOM 1494 C C . LEU A 1 201 ? -3.987 4.599 -6.152 1.00 98.12 201 LEU A C 1
ATOM 1496 O O . LEU A 1 201 ? -4.471 5.513 -6.828 1.00 98.12 201 LEU A O 1
ATOM 1500 N N . LEU A 1 202 ? -3.556 3.448 -6.691 1.00 98.12 202 LEU A N 1
ATOM 1501 C CA . LEU A 1 202 ? -3.536 3.168 -8.131 1.00 98.12 202 LEU A CA 1
ATOM 1502 C C . LEU A 1 202 ? -4.916 3.261 -8.797 1.00 98.12 202 LEU A C 1
ATOM 1504 O O . LEU A 1 202 ? -5.000 3.737 -9.933 1.00 98.12 202 LEU A O 1
ATOM 1508 N N . ALA A 1 203 ? -5.987 2.840 -8.114 1.00 97.88 203 ALA A N 1
ATOM 1509 C CA . ALA A 1 203 ? -7.341 2.846 -8.678 1.00 97.88 203 ALA A CA 1
ATOM 1510 C C . ALA A 1 203 ? -8.348 3.704 -7.893 1.00 97.88 203 ALA A C 1
ATOM 1512 O O . ALA A 1 203 ? -9.182 4.383 -8.503 1.00 97.88 203 ALA A O 1
ATOM 1513 N N . LYS A 1 204 ? -8.249 3.753 -6.556 1.00 97.62 204 LYS A N 1
ATOM 1514 C CA . LYS A 1 204 ? -9.094 4.627 -5.722 1.00 97.62 204 LYS A CA 1
ATOM 1515 C C . LYS A 1 204 ? -8.822 6.102 -6.008 1.00 97.62 204 LYS A C 1
ATOM 1517 O O . LYS A 1 204 ? -9.745 6.908 -6.035 1.00 97.62 204 LYS A O 1
ATOM 1522 N N . GLY A 1 205 ? -7.554 6.431 -6.245 1.00 97.06 205 GLY A N 1
ATOM 1523 C CA . GLY A 1 205 ? -7.056 7.792 -6.380 1.00 97.06 205 GLY A CA 1
ATOM 1524 C C . GLY A 1 205 ? -6.223 8.234 -5.180 1.00 97.06 205 GLY A C 1
ATOM 1525 O O . GLY A 1 205 ? -6.252 7.634 -4.105 1.00 97.06 205 GLY A O 1
ATOM 1526 N N . HIS A 1 206 ? -5.471 9.314 -5.377 1.00 96.25 206 HIS A N 1
ATOM 1527 C CA . HIS A 1 206 ? -4.465 9.790 -4.431 1.00 96.25 206 HIS A CA 1
ATOM 1528 C C . HIS A 1 206 ? -4.552 11.307 -4.153 1.00 96.25 206 HIS A C 1
ATOM 1530 O O . HIS A 1 206 ? -3.665 12.071 -4.547 1.00 96.25 206 HIS A O 1
ATOM 1536 N N . PRO A 1 207 ? -5.604 11.801 -3.465 1.00 94.44 207 PRO A N 1
ATOM 1537 C CA . PRO A 1 207 ? -5.582 13.152 -2.915 1.00 94.44 207 PRO A CA 1
ATOM 1538 C C . PRO A 1 207 ? -4.577 13.182 -1.756 1.00 94.44 207 PRO A C 1
ATOM 1540 O O . PRO A 1 207 ? -4.808 12.570 -0.708 1.00 94.44 207 PRO A O 1
ATOM 1543 N N . LEU A 1 208 ? -3.444 13.862 -1.963 1.00 90.50 208 LEU A N 1
ATOM 1544 C CA . LEU A 1 208 ? -2.229 13.728 -1.144 1.00 90.50 208 LEU A CA 1
ATOM 1545 C C . LEU A 1 208 ? -2.502 13.770 0.370 1.00 90.50 208 LEU A C 1
ATOM 1547 O O . LEU A 1 208 ? -2.223 12.804 1.074 1.00 90.50 208 LEU A O 1
ATOM 1551 N N . GLY A 1 209 ? -3.123 14.846 0.864 1.00 91.31 209 GLY A N 1
ATOM 1552 C CA . GLY A 1 209 ? -3.397 15.020 2.298 1.00 91.31 209 GLY A CA 1
ATOM 1553 C C . GLY A 1 209 ? -4.530 14.150 2.855 1.00 91.31 209 GLY A C 1
ATOM 1554 O O . GLY A 1 209 ? -4.594 13.933 4.060 1.00 91.31 209 GLY A O 1
ATOM 1555 N N . ALA A 1 210 ? -5.420 13.633 2.002 1.00 96.06 210 ALA A N 1
ATOM 1556 C CA . ALA A 1 210 ? -6.554 12.814 2.435 1.00 96.06 210 ALA A CA 1
ATOM 1557 C C . ALA A 1 210 ? -6.211 11.321 2.512 1.00 96.06 210 ALA A C 1
ATOM 1559 O O . ALA A 1 210 ? -6.891 10.573 3.208 1.00 96.06 210 ALA A O 1
ATOM 1560 N N . THR A 1 211 ? -5.171 10.882 1.800 1.00 96.62 211 THR A N 1
ATOM 1561 C CA . THR A 1 211 ? -4.895 9.459 1.563 1.00 96.62 211 THR A CA 1
ATOM 1562 C C . THR A 1 211 ? -4.731 8.666 2.857 1.00 96.62 211 THR A C 1
ATOM 1564 O O . THR A 1 211 ? -5.395 7.647 3.014 1.00 96.62 211 THR A O 1
ATOM 1567 N N . GLY A 1 212 ? -3.926 9.145 3.812 1.00 96.81 212 GLY A N 1
ATOM 1568 C CA . GLY A 1 212 ? -3.735 8.441 5.088 1.00 96.81 212 GLY A CA 1
ATOM 1569 C C . GLY A 1 212 ? -5.041 8.263 5.869 1.00 96.81 212 GLY A C 1
ATOM 1570 O O . GLY A 1 212 ? -5.343 7.178 6.356 1.00 96.81 212 GLY A O 1
ATOM 1571 N N . LEU A 1 213 ? -5.878 9.302 5.913 1.00 97.81 213 LEU A N 1
ATOM 1572 C CA . LEU A 1 213 ? -7.174 9.240 6.595 1.00 97.81 213 LEU A CA 1
ATOM 1573 C C . LEU A 1 213 ? -8.189 8.369 5.837 1.00 97.81 213 LEU A C 1
ATOM 1575 O O . LEU A 1 213 ? -9.011 7.695 6.459 1.00 97.81 213 LEU A O 1
ATOM 1579 N N . ALA A 1 214 ? -8.117 8.339 4.505 1.00 98.12 214 ALA A N 1
ATOM 1580 C CA . ALA A 1 214 ? -8.940 7.466 3.673 1.00 98.12 214 ALA A CA 1
ATOM 1581 C C . ALA A 1 214 ? -8.573 5.983 3.856 1.00 98.12 214 ALA A C 1
ATOM 1583 O O . ALA A 1 214 ? -9.467 5.141 3.870 1.00 98.12 214 ALA A O 1
ATOM 1584 N N . GLN A 1 215 ? -7.286 5.664 4.039 1.00 98.62 215 GLN A N 1
ATOM 1585 C CA . GLN A 1 215 ? -6.838 4.310 4.389 1.00 98.62 215 GLN A CA 1
ATOM 1586 C C . GLN A 1 215 ? -7.409 3.886 5.750 1.00 98.62 215 GLN A C 1
ATOM 1588 O O . GLN A 1 215 ? -8.043 2.841 5.841 1.00 98.62 215 GLN A O 1
ATOM 1593 N N . ILE A 1 216 ? -7.282 4.727 6.787 1.00 98.44 216 ILE A N 1
ATOM 1594 C CA . ILE A 1 216 ? -7.849 4.438 8.121 1.00 98.44 216 ILE A CA 1
ATOM 1595 C C . ILE A 1 216 ? -9.369 4.233 8.043 1.00 98.44 216 ILE A C 1
ATOM 1597 O O . ILE A 1 216 ? -9.910 3.337 8.693 1.00 98.44 216 ILE A O 1
ATOM 1601 N N . THR A 1 217 ? -10.058 5.039 7.230 1.00 98.06 217 THR A N 1
ATOM 1602 C CA . THR A 1 217 ? -11.504 4.903 7.007 1.00 98.06 217 THR A CA 1
ATOM 1603 C C . THR A 1 217 ? -11.846 3.542 6.406 1.00 98.06 217 THR A C 1
ATOM 1605 O O . THR A 1 217 ? -12.713 2.858 6.945 1.00 98.06 217 THR A O 1
ATOM 1608 N N . GLU A 1 218 ? -11.149 3.120 5.345 1.00 98.56 218 GLU A N 1
ATOM 1609 C CA . GLU A 1 218 ? -11.377 1.807 4.731 1.00 98.56 218 GLU A CA 1
ATOM 1610 C C . GLU A 1 218 ? -11.123 0.682 5.740 1.00 98.56 218 GLU A C 1
ATOM 1612 O O . GLU A 1 218 ? -12.015 -0.122 5.996 1.00 98.56 218 GLU A O 1
ATOM 1617 N N . LEU A 1 219 ? -9.957 0.662 6.392 1.00 98.75 219 LEU A N 1
ATOM 1618 C CA . LEU A 1 219 ? -9.615 -0.381 7.365 1.00 98.75 219 LEU A CA 1
ATOM 1619 C C . LEU A 1 219 ? -10.639 -0.466 8.505 1.00 98.75 219 LEU A C 1
ATOM 1621 O O . LEU A 1 219 ? -11.020 -1.559 8.921 1.00 98.75 219 LEU A O 1
ATOM 1625 N N . THR A 1 220 ? -11.152 0.678 8.964 1.00 98.31 220 THR A N 1
ATOM 1626 C CA . THR A 1 220 ? -12.222 0.729 9.969 1.00 98.31 220 THR A CA 1
ATOM 1627 C C . THR A 1 220 ? -13.507 0.066 9.465 1.00 98.31 220 THR A C 1
ATOM 1629 O O . THR A 1 220 ? -14.150 -0.646 10.234 1.00 98.31 220 THR A O 1
ATOM 1632 N N . LEU A 1 221 ? -13.885 0.247 8.193 1.00 98.06 221 LEU A N 1
ATOM 1633 C CA . LEU A 1 221 ? -15.043 -0.443 7.606 1.00 98.06 221 LEU A CA 1
ATOM 1634 C C . LEU A 1 221 ? -14.837 -1.962 7.595 1.00 98.06 221 LEU A C 1
ATOM 1636 O O . LEU A 1 221 ? -15.747 -2.694 7.977 1.00 98.06 221 LEU A O 1
ATOM 1640 N N . HIS A 1 222 ? -13.643 -2.439 7.232 1.00 98.62 222 HIS A N 1
ATOM 1641 C CA . HIS A 1 222 ? -13.339 -3.874 7.253 1.00 98.62 222 HIS A CA 1
ATOM 1642 C C . HIS A 1 222 ? -13.414 -4.457 8.664 1.00 98.62 222 HIS A C 1
ATOM 1644 O O . HIS A 1 222 ? -14.121 -5.442 8.870 1.00 98.62 222 HIS A O 1
ATOM 1650 N N . LEU A 1 223 ? -12.764 -3.823 9.644 1.00 98.69 223 LEU A N 1
ATOM 1651 C CA . LEU A 1 223 ? -12.789 -4.274 11.041 1.00 98.69 223 LEU A CA 1
ATOM 1652 C C . LEU A 1 223 ? -14.212 -4.302 11.621 1.00 98.69 223 LEU A C 1
ATOM 1654 O O . LEU A 1 223 ? -14.536 -5.136 12.467 1.00 98.69 223 LEU A O 1
ATOM 1658 N N . ARG A 1 224 ? -15.094 -3.421 11.142 1.00 97.75 224 ARG A N 1
ATOM 1659 C CA . ARG A 1 224 ? -16.498 -3.358 11.565 1.00 97.75 224 ARG A CA 1
ATOM 1660 C C . ARG A 1 224 ? -17.419 -4.357 10.871 1.00 97.75 224 ARG A C 1
ATOM 1662 O O . ARG A 1 224 ? -18.524 -4.574 11.365 1.00 97.75 224 ARG A O 1
ATOM 1669 N N . GLY A 1 225 ? -16.989 -4.979 9.776 1.00 97.50 225 GLY A N 1
ATOM 1670 C CA . GLY A 1 225 ? -17.875 -5.788 8.935 1.00 97.50 225 GLY A CA 1
ATOM 1671 C C . GLY A 1 225 ? -18.780 -4.945 8.025 1.00 97.50 225 GLY A C 1
ATOM 1672 O O . GLY A 1 225 ? -19.884 -5.365 7.691 1.00 97.50 225 GLY A O 1
ATOM 1673 N N . GLU A 1 226 ? -18.351 -3.730 7.680 1.00 97.50 226 GLU A N 1
ATOM 1674 C CA . GLU A 1 226 ? -19.141 -2.706 6.982 1.00 97.50 226 GLU A CA 1
ATOM 1675 C C . GLU A 1 226 ? -18.579 -2.349 5.597 1.00 97.50 226 GLU A C 1
ATOM 1677 O O . GLU A 1 226 ? -19.070 -1.426 4.948 1.00 97.50 226 GLU A O 1
ATOM 1682 N N . AL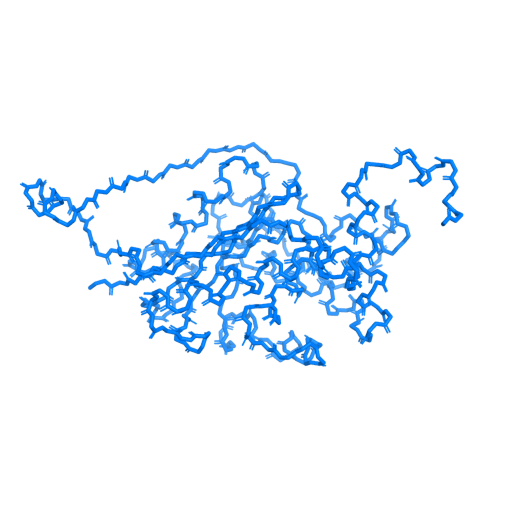A A 1 227 ? -17.577 -3.081 5.101 1.00 98.00 227 ALA A N 1
ATOM 1683 C CA . ALA A 1 227 ? -16.970 -2.821 3.791 1.00 98.00 227 ALA A CA 1
ATOM 1684 C C . ALA A 1 227 ? -17.804 -3.352 2.598 1.00 98.00 227 ALA A C 1
ATOM 1686 O O . ALA A 1 227 ? -17.397 -3.238 1.438 1.00 98.00 227 ALA A O 1
ATOM 1687 N N . GLY A 1 228 ? -19.000 -3.898 2.852 1.00 97.12 228 GLY A N 1
ATOM 1688 C CA . GLY A 1 228 ? -19.934 -4.358 1.819 1.00 97.12 228 GLY A CA 1
ATOM 1689 C C . GLY A 1 228 ? -19.334 -5.467 0.952 1.00 97.12 228 GLY A C 1
ATOM 1690 O O . GLY A 1 228 ? -18.739 -6.406 1.468 1.00 97.12 228 GLY A O 1
ATOM 1691 N N . SER A 1 229 ? -19.445 -5.351 -0.374 1.00 96.81 229 SER A N 1
ATOM 1692 C CA . SER A 1 229 ? -18.882 -6.338 -1.314 1.00 96.81 229 SER A CA 1
ATOM 1693 C C . SER A 1 229 ? -17.352 -6.426 -1.293 1.00 96.81 229 SER A C 1
ATOM 1695 O O . SER A 1 229 ? -16.800 -7.348 -1.885 1.00 96.81 229 SER A O 1
ATOM 1697 N N . ARG A 1 230 ? -16.668 -5.468 -0.653 1.00 97.69 230 ARG A N 1
ATOM 1698 C CA . ARG A 1 230 ? -15.213 -5.495 -0.455 1.00 97.69 230 ARG A CA 1
ATOM 1699 C C . ARG A 1 230 ? -14.827 -6.140 0.874 1.00 97.69 230 ARG A C 1
ATOM 1701 O O . ARG A 1 230 ? -13.662 -6.139 1.218 1.00 97.69 230 ARG A O 1
ATOM 1708 N N . GLN A 1 231 ? -15.768 -6.645 1.669 1.00 98.50 231 GLN A N 1
ATOM 1709 C CA . GLN A 1 231 ? -15.455 -7.157 3.000 1.00 98.50 231 GLN A CA 1
ATOM 1710 C C . GLN A 1 231 ? -14.380 -8.252 2.964 1.00 98.50 231 GLN A C 1
ATOM 1712 O O . GLN A 1 231 ? -14.500 -9.241 2.246 1.00 98.50 231 GLN A O 1
ATOM 1717 N N . VAL A 1 232 ? -13.349 -8.076 3.796 1.00 98.38 232 VAL A N 1
ATOM 1718 C CA . VAL A 1 232 ? -12.388 -9.140 4.114 1.00 98.38 232 VAL A CA 1
ATOM 1719 C C . VAL A 1 232 ? -13.004 -9.955 5.235 1.00 98.38 232 VAL A C 1
ATOM 1721 O O . VAL A 1 232 ? -13.294 -9.411 6.306 1.00 98.38 232 VAL A O 1
ATOM 1724 N N . ASP A 1 233 ? -13.289 -11.222 4.953 1.00 96.69 233 ASP A N 1
ATOM 1725 C CA . ASP A 1 233 ? -13.970 -12.088 5.906 1.00 96.69 233 ASP A CA 1
ATOM 1726 C C . ASP A 1 233 ? -13.116 -12.296 7.158 1.00 96.69 233 ASP A C 1
ATOM 1728 O O . ASP A 1 233 ? -11.900 -12.448 7.081 1.00 96.69 233 ASP A O 1
ATOM 1732 N N . GLY A 1 234 ? -13.757 -12.243 8.323 1.00 95.50 234 GLY A N 1
ATOM 1733 C CA . GLY A 1 234 ? -13.082 -12.454 9.602 1.00 95.50 234 GLY A CA 1
ATOM 1734 C C . GLY A 1 234 ? -12.037 -11.409 10.017 1.00 95.50 234 GLY A C 1
ATOM 1735 O O . GLY A 1 234 ? -11.402 -11.633 11.039 1.00 95.50 234 GLY A O 1
ATOM 1736 N N . ALA A 1 235 ? -11.865 -10.283 9.311 1.00 98.00 235 ALA A N 1
ATOM 1737 C CA . ALA A 1 235 ? -10.834 -9.292 9.646 1.00 98.00 235 ALA A CA 1
ATOM 1738 C C . ALA A 1 235 ? -10.969 -8.741 11.083 1.00 98.00 235 ALA A C 1
ATOM 1740 O O . ALA A 1 235 ? -12.002 -8.170 11.459 1.00 98.00 235 ALA A O 1
ATOM 1741 N N . ARG A 1 236 ? -9.903 -8.874 11.880 1.00 98.06 236 ARG A N 1
ATOM 1742 C CA . ARG A 1 236 ? -9.798 -8.391 13.269 1.00 98.06 236 ARG A CA 1
ATOM 1743 C C . ARG A 1 236 ? -8.589 -7.501 13.513 1.00 98.06 236 ARG A C 1
ATOM 1745 O O . ARG A 1 236 ? -8.659 -6.677 14.426 1.00 98.06 236 ARG A O 1
ATOM 1752 N N . THR A 1 237 ? -7.546 -7.619 12.701 1.00 98.69 237 THR A N 1
ATOM 1753 C CA . THR A 1 237 ? -6.340 -6.796 12.756 1.00 98.69 237 THR A CA 1
ATOM 1754 C C . THR A 1 237 ? -6.073 -6.189 11.384 1.00 98.69 237 THR A C 1
ATOM 1756 O O . THR A 1 237 ? -6.069 -6.877 10.365 1.00 98.69 237 THR A O 1
ATOM 1759 N N . ALA A 1 238 ? -5.848 -4.881 11.350 1.00 98.81 238 ALA A N 1
ATOM 1760 C CA . ALA A 1 238 ? -5.634 -4.125 10.128 1.00 98.81 238 ALA A CA 1
ATOM 1761 C C . ALA A 1 238 ? -4.348 -3.305 10.201 1.00 98.81 238 ALA A C 1
ATOM 1763 O O . ALA A 1 238 ? -4.062 -2.709 11.239 1.00 98.81 238 ALA A O 1
ATOM 1764 N N . LEU A 1 239 ? -3.618 -3.202 9.090 1.00 98.88 239 LEU A N 1
ATOM 1765 C CA . LEU A 1 239 ? -2.398 -2.402 8.991 1.00 98.88 239 LEU A CA 1
ATOM 1766 C C . LEU A 1 239 ? -2.537 -1.314 7.926 1.00 98.88 239 LEU A C 1
ATOM 1768 O O . LEU A 1 239 ? -2.86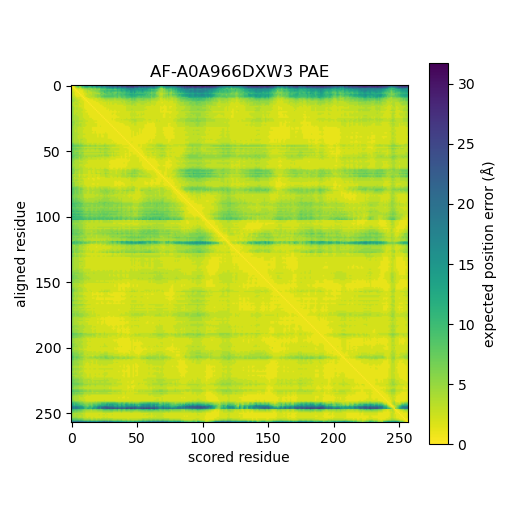7 -1.569 6.770 1.00 98.88 239 LEU A O 1
ATOM 1772 N N . GLN A 1 240 ? -2.233 -0.082 8.315 1.00 98.75 240 GLN A N 1
ATOM 1773 C CA . GLN A 1 240 ? -2.085 1.052 7.410 1.00 98.75 240 GLN A CA 1
ATOM 1774 C C . GLN A 1 240 ? -0.602 1.341 7.214 1.00 98.75 240 GLN A C 1
ATOM 1776 O O . GLN A 1 240 ? 0.108 1.554 8.190 1.00 98.75 240 GLN A O 1
ATOM 1781 N N . HIS A 1 241 ? -0.161 1.460 5.966 1.00 98.31 241 HIS A N 1
ATOM 1782 C CA . HIS A 1 241 ? 1.132 2.024 5.595 1.00 98.31 241 HIS A CA 1
ATOM 1783 C C . HIS A 1 241 ? 0.918 3.285 4.751 1.00 98.31 241 HIS A C 1
ATOM 1785 O O . HIS A 1 241 ? 0.240 3.264 3.719 1.00 98.31 241 HIS A O 1
ATOM 1791 N N . ASN A 1 242 ? 1.496 4.400 5.198 1.00 95.62 242 ASN A N 1
ATOM 1792 C CA . ASN A 1 242 ? 1.455 5.679 4.495 1.00 95.62 242 ASN A CA 1
ATOM 1793 C C . ASN A 1 242 ? 2.855 6.299 4.431 1.00 95.62 242 ASN A C 1
ATOM 1795 O O . ASN A 1 242 ? 3.581 6.251 5.418 1.00 95.62 242 ASN A O 1
ATOM 1799 N N . GLY A 1 243 ? 3.233 6.897 3.303 1.00 90.06 243 GLY A N 1
ATOM 1800 C CA . GLY A 1 243 ? 4.544 7.525 3.137 1.00 90.06 243 GLY A CA 1
ATOM 1801 C C . GLY A 1 243 ? 4.481 8.740 2.222 1.00 90.06 243 GLY A C 1
ATOM 1802 O O . GLY A 1 243 ? 3.540 8.896 1.455 1.00 90.06 243 GLY A O 1
ATOM 1803 N N . GLY A 1 244 ? 5.471 9.622 2.308 1.00 83.06 244 GLY A N 1
ATOM 1804 C CA . GLY A 1 244 ? 5.575 10.790 1.436 1.00 83.06 244 GLY A CA 1
ATOM 1805 C C . GLY A 1 244 ? 6.993 10.993 0.923 1.00 83.06 244 GLY A C 1
ATOM 1806 O O . GLY A 1 244 ? 7.959 10.858 1.677 1.00 83.06 244 GLY A O 1
ATOM 1807 N N . LEU A 1 245 ? 7.120 11.354 -0.360 1.00 70.94 245 LEU A N 1
ATOM 1808 C CA . LEU A 1 245 ? 8.390 11.821 -0.921 1.00 70.94 245 LEU A CA 1
ATOM 1809 C C . LEU A 1 245 ? 8.815 13.075 -0.148 1.00 70.94 245 LEU A C 1
ATOM 1811 O O . LEU A 1 245 ? 8.072 14.053 -0.104 1.00 70.94 245 LEU A O 1
ATOM 1815 N N . GLY A 1 246 ? 9.989 13.033 0.480 1.00 62.47 246 GLY A N 1
ATOM 1816 C CA . GLY A 1 246 ? 10.378 14.027 1.485 1.00 62.47 246 GLY A CA 1
ATOM 1817 C C . GLY A 1 246 ? 10.460 13.479 2.910 1.00 62.47 246 GLY A C 1
ATOM 1818 O O . GLY A 1 246 ? 10.344 14.259 3.853 1.00 62.47 246 GLY A O 1
ATOM 1819 N N . SER A 1 247 ? 10.747 12.180 3.063 1.00 71.50 247 SER A N 1
ATOM 1820 C CA . SER A 1 247 ? 11.345 11.572 4.261 1.00 71.50 247 SER A CA 1
ATOM 1821 C C . SER A 1 247 ? 10.434 11.291 5.457 1.00 71.50 247 SER A C 1
ATOM 1823 O O . SER A 1 247 ? 10.888 11.412 6.588 1.00 71.50 247 SER A O 1
ATOM 1825 N N . ALA A 1 248 ? 9.170 10.901 5.268 1.00 86.50 248 ALA A N 1
ATOM 1826 C CA . ALA A 1 248 ? 8.341 10.416 6.378 1.00 86.50 248 ALA A CA 1
ATOM 1827 C C . ALA A 1 248 ? 7.463 9.239 5.956 1.00 86.50 248 ALA A C 1
ATOM 1829 O O . ALA A 1 248 ? 6.797 9.299 4.920 1.00 86.50 248 ALA A O 1
ATOM 1830 N N . GLY A 1 249 ? 7.405 8.209 6.793 1.00 92.88 249 GLY A N 1
ATOM 1831 C CA . GLY A 1 249 ? 6.399 7.166 6.665 1.00 92.88 249 GLY A CA 1
ATOM 1832 C C . GLY A 1 249 ? 5.939 6.635 8.003 1.00 92.88 249 GLY A C 1
ATOM 1833 O O . GLY A 1 249 ? 6.615 6.746 9.026 1.00 92.88 249 GLY A O 1
ATOM 1834 N N . PHE A 1 250 ? 4.721 6.126 7.960 1.00 96.06 250 PHE A N 1
ATOM 1835 C CA . PHE A 1 250 ? 3.879 5.820 9.093 1.00 96.06 250 PHE A CA 1
ATOM 1836 C C . PHE A 1 250 ? 3.299 4.433 8.882 1.00 96.06 250 PHE A C 1
ATOM 1838 O O . PHE A 1 250 ? 2.750 4.140 7.813 1.00 96.06 250 PHE A O 1
ATOM 1845 N N . VAL A 1 251 ? 3.380 3.614 9.920 1.00 98.50 251 VAL A N 1
ATOM 1846 C CA . VAL A 1 251 ? 2.668 2.347 10.005 1.00 98.50 251 VAL A CA 1
ATOM 1847 C C . VAL A 1 251 ? 1.785 2.385 11.240 1.00 98.50 251 VAL A C 1
ATOM 1849 O O . VAL A 1 251 ? 2.241 2.720 12.331 1.00 98.50 251 VAL A O 1
ATOM 1852 N N . HIS A 1 252 ? 0.508 2.075 11.067 1.00 98.75 252 HIS A N 1
ATOM 1853 C CA . HIS A 1 252 ? -0.452 1.993 12.160 1.00 98.75 252 HIS A CA 1
ATOM 1854 C C . HIS A 1 252 ? -1.142 0.639 12.121 1.00 98.75 252 HIS A C 1
ATOM 1856 O O . HIS A 1 252 ? -1.525 0.181 11.045 1.00 98.75 252 HIS A O 1
ATOM 1862 N N . ILE A 1 253 ? -1.328 0.031 13.289 1.00 98.88 253 ILE A N 1
ATOM 1863 C CA . ILE A 1 253 ? -2.044 -1.233 13.442 1.00 98.88 253 ILE A CA 1
ATOM 1864 C C . ILE A 1 253 ? -3.305 -0.978 14.256 1.00 98.88 253 ILE A C 1
ATOM 1866 O O . ILE A 1 253 ? -3.255 -0.397 15.343 1.00 98.88 253 ILE A O 1
ATOM 1870 N N . PHE A 1 254 ? -4.438 -1.412 13.719 1.00 98.75 254 PHE A N 1
ATOM 1871 C CA . PHE A 1 254 ? -5.751 -1.274 14.325 1.00 98.75 254 PHE A CA 1
ATOM 1872 C C . PHE A 1 254 ? -6.329 -2.650 14.625 1.00 98.75 254 PHE A C 1
ATOM 1874 O O . PHE A 1 254 ? -6.200 -3.561 13.812 1.00 98.75 254 PHE A O 1
ATOM 1881 N N . GLN A 1 255 ? -7.013 -2.790 15.756 1.00 98.38 255 GLN A N 1
ATOM 1882 C CA . GLN A 1 255 ? -7.725 -4.016 16.100 1.00 98.38 255 GLN A CA 1
ATOM 1883 C C . GLN A 1 255 ? -9.187 -3.757 16.410 1.00 98.38 255 GLN A C 1
ATOM 1885 O O . GLN A 1 255 ? -9.552 -2.724 16.984 1.00 98.38 255 GLN A O 1
ATOM 1890 N N . ARG A 1 256 ? -10.014 -4.739 16.053 1.00 96.56 256 ARG A N 1
ATOM 1891 C CA . ARG A 1 256 ? -11.398 -4.814 16.497 1.00 96.56 256 ARG A CA 1
ATOM 1892 C C . ARG A 1 256 ? -11.444 -5.283 17.955 1.00 96.56 256 ARG A C 1
ATOM 1894 O O . ARG A 1 256 ? -11.002 -6.396 18.252 1.00 96.56 256 ARG A O 1
ATOM 1901 N N . SER A 1 257 ? -11.975 -4.433 18.834 1.00 85.31 257 SER A N 1
ATOM 1902 C CA . SER A 1 257 ? -12.193 -4.730 20.262 1.00 85.31 257 SER A CA 1
ATOM 1903 C C . SER A 1 257 ? -13.356 -5.692 20.502 1.00 85.31 257 SER A C 1
ATOM 1905 O O . SER A 1 257 ? -14.280 -5.749 19.657 1.00 85.31 257 SER A O 1
#

pLDDT: mean 95.17, std 5.64, range [55.09, 98.88]

Secondary structure (DSSP, 8-state):
----HHHHHS-HHHHHHHHHHHHHHHTT--HHHHHHHHHHHHHHHTT-TT-S--S---HHHHHHSPEEETTEEGGGBPPP-----------HHHHHHHT----EEEEEEEEEE--GGGGGS-HHIIIIIHHHHHHHHHHHHHHT--GGG-SEEE---SBHHHHHHHHHHTTSS-GGGHHHHHHTTTTSTTSS-EE-TT-HHHHH---TTTHHHHHHHHHHHHHHT--GGGPPTT--EEEEEEEETTTEEEEEEEEE-

Solvent-accessible surface area (backbone atoms only — not comparable to full-atom values): 13508 Å² total; per-residue (Å²): 132,95,67,52,75,68,65,67,69,47,58,68,66,59,57,53,52,22,50,44,45,53,51,39,48,75,73,66,44,45,71,64,52,46,32,43,46,42,24,51,17,12,60,34,1,54,75,32,92,77,27,78,34,42,67,81,53,54,50,66,62,48,69,70,46,69,56,76,46,83,84,30,36,65,70,41,42,35,47,90,45,85,66,81,50,75,81,89,86,76,56,69,68,59,24,64,75,68,73,44,92,68,54,67,41,84,53,15,60,14,66,30,55,73,51,79,69,32,78,74,55,51,74,50,30,60,62,51,25,46,31,43,24,57,3,32,52,40,12,27,63,60,46,74,49,60,57,89,64,43,48,36,32,35,55,57,22,56,26,31,60,46,44,59,47,42,38,36,27,50,58,73,44,56,74,91,40,51,49,54,42,57,74,73,34,32,51,30,87,92,35,79,27,32,50,23,53,57,2,33,21,50,12,26,37,43,21,77,89,18,42,62,39,43,41,54,49,52,48,50,27,27,43,69,75,62,39,62,94,52,47,53,82,87,32,42,26,30,37,40,38,39,68,49,98,88,46,42,26,37,20,39,29,35,34,45,107

Radius of gyration: 17.99 Å; Cα contacts (8 Å, |Δi|>4): 505; chains: 1; bounding box: 47×35×53 Å

Mean predicted aligned error: 3.51 Å

Foldseek 3Di:
DPDDPVRVPDDPVLNLVVLLVVVLVVVPNDLLLLLLLLQQLLCLQLPFPLWPHNDGDDSVNQCPADAPPNNHGPLQAFDADDDAFDDDDDDPVVCVVVVHDDQKDFQFKFKWFDDPVLVVPDSLSLVCLVRLLRRLVRRCVSNVHAPQLAAAEAAQSRGSSRVLSNCVSNPVDPNNCSNVCSVVPLCPAPHSYPYPSNSHCSTSNDPPVRRQNVRVVCLVCQCVVNNPPSHRPPGFKYWYWDDDDRTMIMIIIMGGD

Sequence (257 aa):
MNLSEEERAAPPAVAMFAAQVDAMLQAGVTEQTIASISCKARQHAAHNPNAIFTDPLTVEEVLAAPPVFRNLRKLYACPPSCGAAAVVVCNEAFARTHGIRNDVTLVGKGWCSDKKQYFSGSVMDVMFQALSRDAAQAAYEDAGLGPEDIDVIELHDCFATNELATYSALGLCREEDLNAFVADGDNTYGGRFVVNPSGGLLAKGHPLGATGLAQITELTLHLRGEAGSRQVDGARTALQHNGGLGSAGFVHIFQRS

Nearest PDB structures (foldseek):
  6hsp-assembly2_B-2  TM=9.253E-01  e=7.596E-24  Danio rerio
  6hrv-assembly2_B  TM=9.313E-01  e=1.880E-23  Danio rerio
  6hrv-assembly1_A  TM=9.166E-01  e=4.312E-24  Danio rerio
  6hsj-assembly1_A  TM=9.157E-01  e=4.312E-24  Danio rerio
  6hsp-assembly1_A  TM=9.175E-01  e=1.195E-23  Danio rerio